Protein AF-A0A1I0CKT3-F1 (afdb_monomer)

Foldseek 3Di:
DDDPVCLQPPVVVVVVVVVQCVVVVVDPVSVVVVVCCCVVPSCCVNVDDDDDDDDDPPQDLVNVVVVLQVVQPPDDHDDLLNSVQVVCVVVVDRLVVVVVVLLCLLQVVVPPQGFAQRVLCDSLLLLLLLLQLLQVPDPDDRDRDSVSSSVDDPVSCVVCSVLLSQLSVLLQVLCVLVVNGYNVSDPDSSVSSVSSSVSSVCDDVNCPPPVNVVVSND

Radius of gyration: 27.52 Å; Cα contacts (8 Å, |Δi|>4): 193; chains: 1; bounding box: 65×34×76 Å

InterPro domains:
  IPR004919 GmrSD restriction endonucleases, N-terminal domain [PF03235] (16-88)

Solvent-accessible surface area (backbone atoms only — not comparable to full-atom values): 12552 Å² total; per-residue (Å²): 134,86,67,73,91,36,69,86,40,68,64,61,43,50,55,50,49,51,54,54,38,59,78,52,74,66,38,66,71,60,53,51,52,48,53,50,47,41,62,72,45,51,49,50,63,69,63,57,79,77,91,79,85,86,78,60,92,84,56,51,70,69,57,51,52,49,52,50,58,65,70,35,73,85,61,83,65,74,49,73,57,55,55,46,33,60,62,37,43,79,72,82,38,63,50,68,66,51,45,56,57,52,46,41,59,47,37,24,75,88,39,97,82,58,50,52,47,41,70,62,63,47,71,59,46,50,48,31,23,49,26,35,44,52,26,61,76,39,101,54,80,67,50,51,50,73,72,45,43,69,63,57,48,66,68,59,48,66,70,42,48,65,46,40,48,52,2,33,47,48,38,51,53,52,35,50,76,69,72,43,57,41,47,85,69,44,96,54,57,73,58,54,31,63,46,11,28,50,37,28,71,59,29,73,72,54,54,69,33,70,68,47,43,56,62,73,73,107

Sequence (218 aa):
MFPINIIFDSSAREDWADGYKEYHDYDKVFMERYKAFRTSIIEIITGYKLPVITLGKETPREAVCKVFENVNTGGVALTVFELVTAAFATYEFDLRKDWEKCKEEIWGIHEPLNTDVMWGVDETAFLTTITLYTTYFANTMTTCKKKDVLALSFDSYKANTPAVIEGYKMARKFLFNQYVFRKRDLPYTTQLIPLAAICAVIGKSTFNLPKTQKILAK

Secondary structure (DSSP, 8-state):
---GGGTT-HHHHHHHHHHHHHHTTT-HHHHHHHHHHIIIIIHHHHH---------TTS-HHHHHHHHHHHGGGSSPPPHHHHHHHHHHTTT--HHHHHHHHHHHHHTTTSSS--GGGTT--HHHHHHHHHHHHHHHSSS----SHHHHHT--HHHHHHHHHHHHHHHHHHHHHHHHTT--SGGG-S-GGGHHHHHHHHHHHHHHHHTSHHHHHHHT-

Structure (mmCIF, N/CA/C/O backbone):
data_AF-A0A1I0CKT3-F1
#
_entry.id   AF-A0A1I0CKT3-F1
#
loop_
_atom_site.group_PDB
_atom_site.id
_atom_site.type_symbol
_atom_site.label_atom_id
_atom_site.label_alt_id
_atom_site.label_comp_id
_atom_site.label_asym_id
_atom_site.label_entity_id
_atom_site.label_seq_id
_atom_site.pdbx_PDB_ins_code
_atom_site.Cartn_x
_atom_site.Cartn_y
_atom_site.Cartn_z
_atom_site.occupancy
_atom_site.B_iso_or_equiv
_atom_site.auth_seq_id
_atom_site.auth_comp_id
_atom_site.auth_asym_id
_atom_site.auth_atom_id
_atom_site.pdbx_PDB_model_num
ATOM 1 N N . MET A 1 1 ? 32.979 14.209 -29.947 1.00 83.81 1 MET A N 1
ATOM 2 C CA . MET A 1 1 ? 32.297 13.456 -28.864 1.00 83.81 1 MET A CA 1
ATOM 3 C C . MET A 1 1 ? 31.060 12.799 -29.463 1.00 83.81 1 MET A C 1
ATOM 5 O O . MET A 1 1 ? 30.442 13.440 -30.303 1.00 83.81 1 MET A O 1
ATOM 9 N N . PHE A 1 2 ? 30.744 11.550 -29.106 1.00 91.94 2 PHE A N 1
ATOM 10 C CA . PHE A 1 2 ? 29.569 10.847 -29.642 1.00 91.94 2 PHE A CA 1
ATOM 11 C C . PHE A 1 2 ? 28.279 11.297 -28.923 1.00 91.94 2 PHE A C 1
ATOM 13 O O . PHE A 1 2 ? 28.263 11.267 -27.689 1.00 91.94 2 PHE A O 1
ATOM 20 N N . PRO A 1 3 ? 27.214 11.703 -29.641 1.00 93.12 3 PRO A N 1
ATOM 21 C CA . PRO A 1 3 ? 25.940 12.070 -29.037 1.00 93.12 3 PRO A CA 1
ATOM 22 C C . PRO A 1 3 ? 25.167 10.819 -28.603 1.00 93.12 3 PRO A C 1
ATOM 24 O O . PRO A 1 3 ? 24.759 10.002 -29.419 1.00 93.12 3 PRO A O 1
ATOM 27 N N . ILE A 1 4 ? 24.939 10.644 -27.300 1.00 91.81 4 ILE A N 1
ATOM 28 C CA . ILE A 1 4 ? 24.258 9.439 -26.795 1.00 91.81 4 ILE A CA 1
ATOM 29 C C . ILE A 1 4 ? 22.780 9.369 -27.212 1.00 91.81 4 ILE A C 1
ATOM 31 O O . ILE A 1 4 ? 22.229 8.285 -27.372 1.00 91.81 4 ILE A O 1
ATOM 35 N N . ASN A 1 5 ? 22.137 10.516 -27.433 1.00 94.06 5 ASN A N 1
ATOM 36 C CA . ASN A 1 5 ? 20.727 10.607 -27.811 1.00 94.06 5 ASN A CA 1
ATOM 37 C C . ASN A 1 5 ? 20.423 10.010 -29.194 1.00 94.06 5 ASN A C 1
ATOM 39 O O . ASN A 1 5 ? 19.271 9.679 -29.450 1.00 94.06 5 ASN A O 1
ATOM 43 N N . ILE A 1 6 ? 21.429 9.841 -30.061 1.00 95.06 6 ILE A N 1
ATOM 44 C CA . ILE A 1 6 ? 21.252 9.229 -31.386 1.00 95.06 6 ILE A CA 1
ATOM 45 C C . ILE A 1 6 ? 21.505 7.716 -31.386 1.00 95.06 6 ILE A C 1
ATOM 47 O O . ILE A 1 6 ? 21.409 7.088 -32.429 1.00 95.06 6 ILE A O 1
ATOM 51 N N . ILE A 1 7 ? 21.827 7.087 -30.248 1.00 93.12 7 ILE A N 1
ATOM 52 C CA . ILE A 1 7 ? 22.325 5.699 -30.219 1.00 93.12 7 ILE A CA 1
ATOM 53 C C . ILE A 1 7 ? 21.370 4.647 -30.820 1.00 93.12 7 ILE A C 1
ATOM 55 O O . ILE A 1 7 ? 21.834 3.617 -31.307 1.00 93.12 7 ILE A O 1
ATOM 59 N N . PHE A 1 8 ? 20.059 4.909 -30.821 1.00 91.75 8 PHE A N 1
ATOM 60 C CA . PHE A 1 8 ? 19.039 4.037 -31.420 1.00 91.75 8 PHE A CA 1
ATOM 61 C C . PHE A 1 8 ? 18.556 4.507 -32.802 1.00 91.75 8 PHE A C 1
ATOM 63 O O . PHE A 1 8 ? 17.826 3.776 -33.468 1.00 91.75 8 PHE A O 1
ATOM 70 N N . ASP A 1 9 ? 18.977 5.688 -33.259 1.00 94.00 9 ASP A N 1
ATOM 71 C CA . ASP A 1 9 ? 18.693 6.188 -34.603 1.00 94.00 9 ASP A CA 1
ATOM 72 C C . ASP A 1 9 ? 19.792 5.699 -35.552 1.00 94.00 9 ASP A C 1
ATOM 74 O O . ASP A 1 9 ? 20.973 6.000 -35.384 1.00 94.00 9 ASP A O 1
ATOM 78 N N . SER A 1 10 ? 19.436 4.867 -36.526 1.00 90.62 10 SER A N 1
ATOM 79 C CA . SER A 1 10 ? 20.435 4.304 -37.439 1.00 90.62 10 SER A CA 1
ATOM 80 C C . SER A 1 10 ? 20.964 5.335 -38.432 1.00 90.62 10 SER A C 1
ATOM 82 O O . SER A 1 10 ? 22.167 5.345 -38.668 1.00 90.62 10 SER A O 1
ATOM 84 N N . SER A 1 11 ? 20.115 6.244 -38.921 1.00 92.94 11 SER A N 1
ATOM 85 C CA . SER A 1 11 ? 20.518 7.269 -39.891 1.00 92.94 11 SER A CA 1
ATOM 86 C C . SER A 1 11 ? 21.437 8.291 -39.234 1.00 92.94 11 SER A C 1
ATOM 88 O O . SER A 1 11 ? 22.558 8.502 -39.684 1.00 92.94 11 SER A O 1
ATOM 90 N N . ALA A 1 12 ? 21.024 8.845 -38.089 1.00 93.19 12 ALA A N 1
ATOM 91 C CA . ALA A 1 12 ? 21.814 9.864 -37.400 1.00 93.19 12 ALA A CA 1
ATOM 92 C C . ALA A 1 12 ? 23.172 9.329 -36.901 1.00 93.19 12 ALA A C 1
ATOM 94 O O . ALA A 1 12 ? 24.142 10.083 -36.792 1.00 93.19 12 ALA A O 1
ATOM 95 N N . ARG A 1 13 ? 23.269 8.024 -36.595 1.00 93.88 13 ARG A N 1
ATOM 96 C CA . ARG A 1 13 ? 24.546 7.368 -36.261 1.00 93.88 13 ARG A CA 1
ATOM 97 C C . ARG A 1 13 ? 25.484 7.261 -37.444 1.00 93.88 13 ARG A C 1
ATOM 99 O O . ARG A 1 13 ? 26.685 7.429 -37.238 1.00 93.88 13 ARG A O 1
ATOM 106 N N . GLU A 1 14 ? 24.963 6.932 -38.619 1.00 92.94 14 GLU A N 1
ATOM 107 C CA . GLU A 1 14 ? 25.749 6.855 -39.849 1.00 92.94 14 GLU A CA 1
ATOM 108 C C . GLU A 1 14 ? 26.250 8.246 -40.238 1.00 92.94 14 GLU A C 1
ATOM 110 O O . GLU A 1 14 ? 27.460 8.419 -40.372 1.00 92.94 14 GLU A O 1
ATOM 115 N N . ASP A 1 15 ? 25.374 9.254 -40.224 1.00 95.38 15 ASP A N 1
ATOM 116 C CA . ASP A 1 15 ? 25.736 10.650 -40.501 1.00 95.38 15 ASP A CA 1
ATOM 117 C C . ASP A 1 15 ? 26.843 11.153 -39.559 1.00 95.38 15 ASP A C 1
ATOM 119 O O . ASP A 1 15 ? 27.840 11.742 -39.987 1.00 95.38 15 ASP A O 1
ATOM 123 N N . TRP A 1 16 ? 26.715 10.883 -38.253 1.00 95.31 16 TRP A N 1
ATOM 124 C CA . TRP A 1 16 ? 27.752 11.247 -37.285 1.00 95.31 16 TRP A CA 1
ATOM 125 C C . TRP A 1 16 ? 29.054 10.476 -37.515 1.00 95.31 16 TRP A C 1
ATOM 127 O O . TRP A 1 16 ? 30.142 11.040 -37.376 1.00 95.31 16 TRP A O 1
ATOM 137 N N . ALA A 1 17 ? 28.961 9.182 -37.830 1.00 92.94 17 ALA A N 1
ATOM 138 C CA . ALA A 1 17 ? 30.127 8.349 -38.084 1.00 92.94 17 ALA A CA 1
ATOM 139 C C . ALA A 1 17 ? 30.899 8.843 -39.302 1.00 92.94 17 ALA A C 1
ATOM 141 O O . ALA A 1 17 ? 32.121 8.901 -39.246 1.00 92.94 17 ALA A O 1
ATOM 142 N N . ASP A 1 18 ? 30.209 9.211 -40.373 1.00 93.25 18 ASP A N 1
ATOM 143 C CA . ASP A 1 18 ? 30.839 9.697 -41.595 1.00 93.25 18 ASP A CA 1
ATOM 144 C C . ASP A 1 18 ? 31.470 11.073 -41.382 1.00 93.25 18 ASP A C 1
ATOM 146 O O . ASP A 1 18 ? 32.652 11.239 -41.688 1.00 93.25 18 ASP A O 1
ATOM 150 N N . GLY A 1 19 ? 30.782 11.991 -40.694 1.00 94.38 19 GLY A N 1
ATOM 151 C CA . GLY A 1 19 ? 31.373 13.271 -40.289 1.00 94.38 19 GLY A CA 1
ATOM 152 C C . GLY A 1 19 ? 32.596 13.118 -39.372 1.00 94.38 19 GLY A C 1
ATOM 153 O O . GLY A 1 19 ? 33.560 13.873 -39.485 1.00 94.38 19 GLY A O 1
ATOM 154 N N . TYR A 1 20 ? 32.611 12.115 -38.485 1.00 93.62 20 TYR A N 1
ATOM 155 C CA . TYR A 1 20 ? 33.774 11.809 -37.641 1.00 93.62 20 TYR A CA 1
ATOM 156 C C . TYR A 1 20 ? 34.979 11.317 -38.454 1.00 93.62 20 TYR A C 1
ATOM 158 O O . TYR A 1 20 ? 36.112 11.687 -38.148 1.00 93.62 20 TYR A O 1
ATOM 166 N N . LYS A 1 21 ? 34.750 10.487 -39.479 1.00 92.94 21 LYS A N 1
ATOM 167 C CA . LYS A 1 21 ? 35.818 9.986 -40.360 1.00 92.94 21 LYS A CA 1
ATOM 168 C C . LYS A 1 21 ? 36.376 11.101 -41.236 1.00 92.94 21 LYS A C 1
ATOM 170 O O . LYS A 1 21 ? 37.593 11.206 -41.360 1.00 92.94 21 LYS A O 1
ATOM 175 N N . GLU A 1 22 ? 35.498 11.930 -41.798 1.00 94.31 22 GLU A N 1
ATOM 176 C CA . GLU A 1 22 ? 35.868 13.066 -42.644 1.00 94.31 22 GLU A CA 1
ATOM 177 C C . GLU A 1 22 ? 36.675 14.110 -41.864 1.00 94.31 22 GLU A C 1
ATOM 179 O O . GLU A 1 22 ? 37.734 14.523 -42.319 1.00 94.31 22 GLU A O 1
ATOM 184 N N . TYR A 1 23 ? 36.255 14.459 -40.643 1.00 94.38 23 TYR A N 1
ATOM 185 C CA . TYR A 1 23 ? 36.978 15.409 -39.785 1.00 94.38 23 TYR A CA 1
ATOM 186 C C . TYR A 1 23 ? 38.416 14.973 -39.445 1.00 94.38 23 TYR A C 1
ATOM 188 O O . TYR A 1 23 ? 39.265 15.808 -39.139 1.00 94.38 23 TYR A O 1
ATOM 196 N N . HIS A 1 24 ? 38.684 13.667 -39.466 1.00 93.12 24 HIS A N 1
ATOM 197 C CA . HIS A 1 24 ? 39.996 13.082 -39.191 1.00 93.12 24 HIS A CA 1
ATOM 198 C C . HIS A 1 24 ? 40.714 12.593 -40.459 1.00 93.12 24 HIS A C 1
ATOM 200 O O . HIS A 1 24 ? 41.609 11.753 -40.355 1.00 93.12 24 HIS A O 1
ATOM 206 N N . ASP A 1 25 ? 40.318 13.075 -41.642 1.00 93.50 25 ASP A N 1
ATOM 207 C CA . ASP A 1 25 ? 40.928 12.742 -42.938 1.00 93.50 25 ASP A CA 1
ATOM 208 C C . ASP A 1 25 ? 41.057 11.228 -43.191 1.00 93.50 25 ASP A C 1
ATOM 210 O O . ASP A 1 25 ? 41.995 10.756 -43.835 1.00 93.50 25 ASP A O 1
ATOM 214 N N . TYR A 1 26 ? 40.111 10.438 -42.670 1.00 91.00 26 TYR A N 1
ATOM 215 C CA . TYR A 1 26 ? 40.111 8.973 -42.769 1.00 91.00 26 TYR A CA 1
ATOM 216 C C . TYR A 1 26 ? 41.381 8.304 -42.214 1.00 91.00 26 TYR A C 1
ATOM 218 O O . TYR A 1 26 ? 41.734 7.188 -42.614 1.00 91.00 26 TYR A O 1
ATOM 226 N N . ASP A 1 27 ? 42.059 8.951 -41.264 1.00 94.81 27 ASP A N 1
ATOM 227 C CA . ASP A 1 27 ? 43.245 8.400 -40.620 1.00 94.81 27 ASP A CA 1
ATOM 228 C C . ASP A 1 27 ? 42.947 7.048 -39.944 1.00 94.81 27 ASP A C 1
ATOM 230 O O . ASP A 1 27 ? 41.932 6.848 -39.259 1.00 94.81 27 ASP A O 1
ATOM 234 N N . LYS A 1 28 ? 43.862 6.089 -40.139 1.00 92.38 28 LYS A N 1
ATOM 235 C CA . LYS A 1 28 ? 43.692 4.700 -39.690 1.00 92.38 28 LYS A CA 1
ATOM 236 C C . LYS A 1 28 ? 43.484 4.586 -38.181 1.00 92.38 28 LYS A C 1
ATOM 238 O O . LYS A 1 28 ? 42.679 3.761 -37.755 1.00 92.38 28 LYS A O 1
ATOM 243 N N . VAL A 1 29 ? 44.156 5.410 -37.378 1.00 93.81 29 VAL A N 1
ATOM 244 C CA . VAL A 1 29 ? 44.067 5.363 -35.912 1.00 93.81 29 VAL A CA 1
ATOM 245 C C . VAL A 1 29 ? 42.662 5.749 -35.453 1.00 93.81 29 VAL A C 1
ATOM 247 O O . VAL A 1 29 ? 42.085 5.104 -34.575 1.00 93.81 29 VAL A O 1
ATOM 250 N N . PHE A 1 30 ? 42.069 6.771 -36.070 1.00 90.69 30 PHE A N 1
ATOM 251 C CA . PHE A 1 30 ? 40.718 7.228 -35.734 1.00 90.69 30 PHE A CA 1
ATOM 252 C C . PHE A 1 30 ? 39.640 6.271 -36.251 1.00 90.69 30 PHE A C 1
ATOM 254 O O . PHE A 1 30 ? 38.662 6.008 -35.545 1.00 90.69 30 PHE A O 1
ATOM 261 N N . MET A 1 31 ? 39.854 5.668 -37.421 1.00 91.62 31 MET A N 1
ATOM 262 C CA . MET A 1 31 ? 38.995 4.605 -37.953 1.00 91.62 31 MET A CA 1
ATOM 263 C C . MET A 1 31 ? 38.967 3.377 -37.033 1.00 91.62 31 MET A C 1
ATOM 265 O O . MET A 1 31 ? 37.892 2.869 -36.701 1.00 91.62 31 MET A O 1
ATOM 269 N N . GLU A 1 32 ? 40.133 2.917 -36.573 1.00 93.94 32 GLU A N 1
ATOM 270 C CA . GLU A 1 32 ? 40.243 1.805 -35.623 1.00 93.94 32 GLU A CA 1
ATOM 271 C C . GLU A 1 32 ? 39.606 2.147 -34.274 1.00 93.94 32 GLU A C 1
ATOM 273 O O . GLU A 1 32 ? 38.872 1.330 -33.710 1.00 93.94 32 GLU A O 1
ATOM 278 N N . ARG A 1 33 ? 39.796 3.379 -33.789 1.00 92.88 33 ARG A N 1
ATOM 279 C CA . ARG A 1 33 ? 39.162 3.869 -32.559 1.00 92.88 33 ARG A CA 1
ATOM 280 C C . ARG A 1 33 ? 37.637 3.877 -32.660 1.00 92.88 33 ARG A C 1
ATOM 282 O O . ARG A 1 33 ? 36.967 3.435 -31.725 1.00 92.88 33 ARG A O 1
ATOM 289 N N . TYR A 1 34 ? 37.082 4.341 -33.779 1.00 93.06 34 TYR A N 1
ATOM 290 C CA . TYR A 1 34 ? 35.637 4.307 -34.007 1.00 93.06 34 TYR A CA 1
ATOM 291 C C . TYR A 1 34 ? 35.117 2.871 -34.104 1.00 93.06 34 TYR A C 1
ATOM 293 O O . TYR A 1 34 ? 34.110 2.542 -33.479 1.00 93.06 34 TYR A O 1
ATOM 301 N N . LYS A 1 35 ? 35.824 1.987 -34.818 1.00 93.44 35 LYS A N 1
ATOM 302 C CA . LYS A 1 35 ? 35.466 0.564 -34.911 1.00 93.44 35 LYS A CA 1
ATOM 303 C C . LYS A 1 35 ? 35.427 -0.101 -33.532 1.00 93.44 35 LYS A C 1
ATOM 305 O O . LYS A 1 35 ? 34.475 -0.825 -33.230 1.00 93.44 35 LYS A O 1
ATOM 310 N N . ALA A 1 36 ? 36.423 0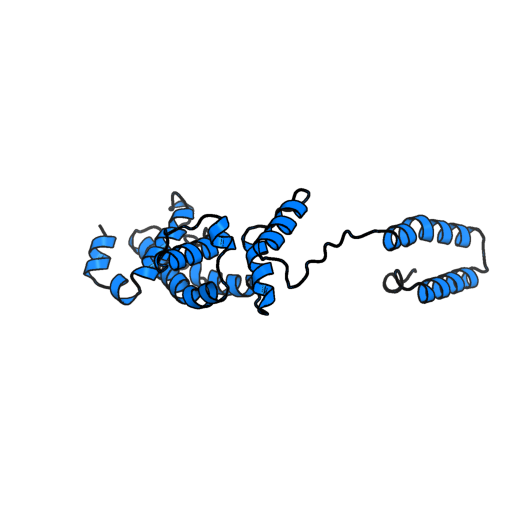.174 -32.690 1.00 95.12 36 ALA A N 1
ATOM 311 C CA . ALA A 1 36 ? 36.465 -0.314 -31.317 1.00 95.12 36 ALA A CA 1
ATOM 312 C C . ALA A 1 36 ? 35.269 0.204 -30.504 1.00 95.12 36 ALA A C 1
ATOM 314 O O . ALA A 1 36 ? 34.573 -0.598 -29.893 1.00 95.12 36 ALA A O 1
ATOM 315 N N . PHE A 1 37 ? 34.980 1.510 -30.557 1.00 94.00 37 PHE A N 1
ATOM 316 C CA . PHE A 1 37 ? 33.833 2.119 -29.871 1.00 94.00 37 PHE A CA 1
ATOM 317 C C . PHE A 1 37 ? 32.484 1.556 -30.341 1.00 94.00 37 PHE A C 1
ATOM 319 O O . PHE A 1 37 ? 31.622 1.233 -29.524 1.00 94.00 37 PHE A O 1
ATOM 326 N N . ARG A 1 38 ? 32.296 1.393 -31.654 1.00 93.62 38 ARG A N 1
ATOM 327 C CA . ARG A 1 38 ? 31.077 0.815 -32.225 1.00 93.62 38 ARG A CA 1
ATOM 328 C C . ARG A 1 38 ? 30.835 -0.598 -31.694 1.00 93.62 38 ARG A C 1
ATOM 330 O O . ARG A 1 38 ? 29.739 -0.879 -31.222 1.00 93.62 38 ARG A O 1
ATOM 337 N N . THR A 1 39 ? 31.857 -1.448 -31.743 1.00 94.19 39 THR A N 1
ATOM 338 C CA . THR A 1 39 ? 31.744 -2.861 -31.345 1.00 94.19 39 THR A CA 1
ATOM 339 C C . THR A 1 39 ? 31.546 -3.002 -29.833 1.00 94.19 39 THR A C 1
ATOM 341 O O . THR A 1 39 ? 30.714 -3.782 -29.381 1.00 94.19 39 THR A O 1
ATOM 344 N N . SER A 1 40 ? 32.296 -2.240 -29.030 1.00 93.88 40 SER A N 1
ATOM 345 C CA . SER A 1 40 ? 32.288 -2.393 -27.571 1.00 93.88 40 SER A CA 1
ATOM 346 C C . SER A 1 40 ? 31.169 -1.635 -26.863 1.00 93.88 40 SER A C 1
ATOM 348 O O . SER A 1 40 ? 30.835 -1.993 -25.741 1.00 93.88 40 SER A O 1
ATOM 350 N N . ILE A 1 41 ? 30.591 -0.599 -27.478 1.00 92.69 41 ILE A N 1
ATOM 351 C CA . ILE A 1 41 ? 29.574 0.245 -26.835 1.00 92.69 41 ILE A CA 1
ATOM 352 C C . ILE A 1 41 ? 28.271 0.233 -27.625 1.00 92.69 41 ILE A C 1
ATOM 354 O O . ILE A 1 41 ? 27.237 -0.169 -27.094 1.00 92.69 41 ILE A O 1
ATOM 358 N N . ILE A 1 42 ? 28.299 0.658 -28.892 1.00 93.12 42 ILE A N 1
ATOM 359 C CA . ILE A 1 42 ? 27.067 0.849 -29.674 1.00 93.12 42 ILE A CA 1
ATOM 360 C C . ILE A 1 42 ? 26.353 -0.488 -29.891 1.00 93.12 42 ILE A C 1
ATOM 362 O O . ILE A 1 42 ? 25.156 -0.591 -29.626 1.00 93.12 42 ILE A O 1
ATOM 366 N N . GLU A 1 43 ? 27.064 -1.516 -30.352 1.00 92.56 43 GLU A N 1
ATOM 367 C CA . GLU A 1 43 ? 26.481 -2.830 -30.654 1.00 92.56 43 GLU A CA 1
ATOM 368 C C . GLU A 1 43 ? 26.003 -3.559 -29.392 1.00 92.56 43 GLU A C 1
ATOM 370 O O . GLU A 1 43 ? 24.966 -4.215 -29.427 1.00 92.56 43 GLU A O 1
ATOM 375 N N . ILE A 1 44 ? 26.676 -3.368 -28.253 1.00 91.00 44 ILE A N 1
ATOM 376 C CA . ILE A 1 44 ? 26.215 -3.901 -26.964 1.00 91.00 44 ILE A CA 1
ATOM 377 C C . ILE A 1 44 ? 24.902 -3.240 -26.534 1.00 91.00 44 ILE A C 1
ATOM 379 O O . ILE A 1 44 ? 23.956 -3.937 -26.173 1.00 91.00 44 ILE A O 1
ATOM 383 N N . ILE A 1 45 ? 24.821 -1.907 -26.593 1.00 90.50 45 ILE A N 1
ATOM 384 C CA . ILE A 1 45 ? 23.626 -1.164 -26.165 1.00 90.50 45 ILE A CA 1
ATOM 385 C C . ILE A 1 45 ? 22.444 -1.451 -27.097 1.00 90.50 45 ILE A C 1
ATOM 387 O O . ILE A 1 45 ? 21.341 -1.727 -26.635 1.00 90.50 45 ILE A O 1
ATOM 391 N N . THR A 1 46 ? 22.671 -1.415 -28.409 1.00 90.06 46 THR A N 1
ATOM 392 C CA . THR A 1 46 ? 21.616 -1.643 -29.413 1.00 90.06 46 THR A CA 1
ATOM 393 C C . THR A 1 46 ? 21.215 -3.109 -29.550 1.00 90.06 46 THR A C 1
ATOM 395 O O . THR A 1 46 ? 20.071 -3.400 -29.888 1.00 90.06 46 THR A O 1
ATOM 398 N N . GLY A 1 47 ? 22.129 -4.036 -29.259 1.00 87.50 47 GLY A N 1
ATOM 399 C CA . GLY A 1 47 ? 21.871 -5.474 -29.253 1.00 87.50 47 GLY A CA 1
ATOM 400 C C . GLY A 1 47 ? 21.247 -5.989 -27.955 1.00 87.50 47 GLY A C 1
ATOM 401 O O . GLY A 1 47 ? 20.869 -7.163 -27.894 1.00 87.50 47 GLY A O 1
ATOM 402 N N . TYR A 1 48 ? 21.127 -5.150 -26.920 1.00 86.56 48 TYR A N 1
ATOM 403 C CA . TYR A 1 48 ? 20.538 -5.546 -25.647 1.00 86.56 48 TYR A CA 1
ATOM 404 C C . TYR A 1 48 ? 19.048 -5.872 -25.818 1.00 86.56 48 TYR A C 1
ATOM 406 O O . TYR A 1 48 ? 18.209 -4.996 -26.032 1.00 86.56 48 TYR A O 1
ATOM 414 N N . LYS A 1 49 ? 18.705 -7.160 -25.717 1.00 81.44 49 LYS A N 1
ATOM 415 C CA . LYS A 1 49 ? 17.319 -7.629 -25.791 1.00 81.44 49 LYS A CA 1
ATOM 416 C C . LYS A 1 49 ? 16.661 -7.507 -24.424 1.00 81.44 49 LYS A C 1
ATOM 418 O O . LYS A 1 49 ? 16.964 -8.285 -23.522 1.00 81.44 49 LYS A O 1
ATOM 423 N N . LEU A 1 50 ? 15.732 -6.564 -24.292 1.00 78.19 50 LEU A N 1
ATOM 424 C CA . LEU A 1 50 ? 14.881 -6.468 -23.112 1.00 78.19 50 LEU A CA 1
ATOM 425 C C . LEU A 1 50 ? 13.777 -7.542 -23.201 1.00 78.19 50 LEU A C 1
ATOM 427 O O . LEU A 1 50 ? 12.992 -7.512 -24.152 1.00 78.19 50 LEU A O 1
ATOM 431 N N . PRO A 1 51 ? 13.688 -8.497 -22.258 1.00 72.69 51 PRO A N 1
ATOM 432 C CA . PRO A 1 51 ? 12.573 -9.432 -22.222 1.00 72.69 51 PRO A CA 1
ATOM 433 C C . PRO A 1 51 ? 11.303 -8.668 -21.841 1.00 72.69 51 PRO A C 1
ATOM 435 O O . PRO A 1 51 ? 11.183 -8.147 -20.734 1.00 72.69 51 PRO A O 1
ATOM 438 N N . VAL A 1 52 ? 10.355 -8.589 -22.772 1.00 74.56 52 VAL A N 1
ATOM 439 C CA . VAL A 1 52 ? 9.055 -7.952 -22.547 1.00 74.56 52 VAL A CA 1
ATOM 440 C C . VAL A 1 52 ? 7.997 -9.036 -22.421 1.00 74.56 52 VAL A C 1
ATOM 442 O O . VAL A 1 52 ? 7.927 -9.945 -23.246 1.00 74.56 52 VAL A O 1
ATOM 445 N N . ILE A 1 53 ? 7.156 -8.924 -21.397 1.00 73.44 53 ILE A N 1
ATOM 446 C CA . ILE A 1 53 ? 5.966 -9.757 -21.239 1.00 73.44 53 ILE A CA 1
ATOM 447 C C . ILE A 1 53 ? 4.755 -8.861 -21.461 1.00 73.44 53 ILE A C 1
ATOM 449 O O . ILE A 1 53 ? 4.508 -7.933 -20.694 1.00 73.44 53 ILE A O 1
ATOM 453 N N . THR A 1 54 ? 4.011 -9.124 -22.531 1.00 74.50 54 THR A N 1
ATOM 454 C CA . THR A 1 54 ? 2.799 -8.374 -22.863 1.00 74.50 54 THR A CA 1
ATOM 455 C C . THR A 1 54 ? 1.585 -9.097 -22.295 1.00 74.50 54 THR A C 1
ATOM 457 O O . THR A 1 54 ? 1.330 -10.251 -22.630 1.00 74.50 54 THR A O 1
ATOM 460 N N . LEU A 1 55 ? 0.824 -8.413 -21.442 1.00 75.56 55 LEU A N 1
ATOM 461 C CA . LEU A 1 55 ? -0.416 -8.925 -20.863 1.00 75.56 55 LEU A CA 1
ATOM 462 C C . LEU A 1 55 ? -1.601 -8.247 -21.555 1.00 75.56 55 LEU A C 1
ATOM 464 O O . LEU A 1 55 ? -1.701 -7.021 -21.570 1.00 75.56 55 LEU A O 1
ATOM 468 N N . GLY A 1 56 ? -2.481 -9.044 -22.164 1.00 77.50 56 GLY A N 1
ATOM 469 C CA . GLY A 1 56 ? -3.691 -8.538 -22.817 1.00 77.50 56 GLY A CA 1
ATOM 470 C C . GLY A 1 56 ? -4.745 -8.094 -21.799 1.00 77.50 56 GLY A C 1
ATOM 471 O O . GLY A 1 56 ? -4.752 -8.585 -20.670 1.00 77.50 56 GLY A O 1
ATOM 472 N N . LYS A 1 57 ? -5.671 -7.214 -22.204 1.00 68.81 57 LYS A N 1
ATOM 473 C CA . LYS A 1 57 ? -6.764 -6.716 -21.341 1.00 68.81 57 LYS A CA 1
ATOM 474 C C . LYS A 1 57 ? -7.654 -7.829 -20.771 1.00 68.81 57 LYS A C 1
ATOM 476 O O . LYS A 1 57 ? -8.146 -7.695 -19.660 1.00 68.81 57 LYS A O 1
ATOM 481 N N . GLU A 1 58 ? -7.791 -8.933 -21.502 1.00 79.50 58 GLU A N 1
ATOM 482 C CA . GLU A 1 58 ? -8.577 -10.108 -21.100 1.00 79.50 58 GLU A CA 1
ATOM 483 C C . GLU A 1 58 ? -7.875 -10.983 -20.044 1.00 79.50 58 GLU A C 1
ATOM 485 O O . GLU A 1 58 ? -8.442 -11.968 -19.571 1.00 79.50 58 GLU A O 1
ATOM 490 N N . THR A 1 59 ? -6.620 -10.676 -19.688 1.00 74.69 59 THR A N 1
ATOM 491 C CA . THR A 1 59 ? -5.850 -11.496 -18.745 1.00 74.69 59 THR A CA 1
ATOM 492 C C . THR A 1 59 ? -6.455 -11.375 -17.344 1.00 74.69 59 THR A C 1
ATOM 494 O O . THR A 1 59 ? -6.496 -10.268 -16.798 1.00 74.69 59 THR A O 1
ATOM 497 N N . PRO A 1 60 ? -6.874 -12.486 -16.707 1.00 71.00 60 PRO A N 1
ATOM 498 C CA . PRO A 1 60 ? -7.417 -12.440 -15.355 1.00 71.00 60 PRO A CA 1
ATOM 499 C C . PRO A 1 60 ? -6.410 -11.832 -14.375 1.00 71.00 60 PRO A C 1
ATOM 501 O O . PRO A 1 60 ? -5.222 -12.157 -14.427 1.00 71.00 60 PRO A O 1
ATOM 504 N N . ARG A 1 61 ? -6.883 -11.009 -13.429 1.00 65.19 61 ARG A N 1
ATOM 505 C CA . ARG A 1 61 ? -6.034 -10.372 -12.400 1.00 65.19 61 ARG A CA 1
ATOM 506 C C . ARG A 1 61 ? -5.115 -11.360 -11.683 1.00 65.19 61 ARG A C 1
ATOM 508 O O . ARG A 1 61 ? -3.945 -11.071 -11.467 1.00 65.19 61 ARG A O 1
ATOM 515 N N . GLU A 1 62 ? -5.621 -12.546 -11.366 1.00 65.44 62 GLU A N 1
ATOM 516 C CA . GLU A 1 62 ? -4.831 -13.596 -10.719 1.00 65.44 62 GLU A CA 1
ATOM 517 C C . GLU A 1 62 ? -3.674 -14.094 -11.597 1.00 65.44 62 GLU A C 1
ATOM 519 O O . GLU A 1 62 ? -2.586 -14.367 -11.091 1.00 65.44 62 GLU A O 1
ATOM 524 N N . ALA A 1 63 ? -3.883 -14.195 -12.913 1.00 69.25 63 ALA A N 1
ATOM 525 C CA . ALA A 1 63 ? -2.846 -14.590 -13.861 1.00 69.25 63 ALA A CA 1
ATOM 526 C C . ALA A 1 63 ? -1.792 -13.488 -14.022 1.00 69.25 63 ALA A C 1
ATOM 528 O O . ALA A 1 63 ? -0.604 -13.796 -14.067 1.00 69.25 63 ALA A O 1
ATOM 529 N N . VAL A 1 64 ? -2.209 -12.216 -14.011 1.00 68.00 64 VAL A N 1
ATOM 530 C CA . VAL A 1 64 ? -1.298 -11.062 -13.963 1.00 68.00 64 VAL A CA 1
ATOM 531 C C . VAL A 1 64 ? -0.405 -11.154 -12.723 1.00 68.00 64 VAL A C 1
ATOM 533 O O . VAL A 1 64 ? 0.816 -11.186 -12.859 1.00 68.00 64 VAL A O 1
ATOM 536 N N . CYS A 1 65 ? -0.988 -11.312 -11.530 1.00 64.50 65 CYS A N 1
ATOM 537 C CA . CYS A 1 65 ? -0.231 -11.468 -10.285 1.00 64.50 65 CYS A CA 1
ATOM 538 C C . CYS A 1 65 ? 0.744 -12.654 -10.331 1.00 64.50 65 CYS A C 1
ATOM 540 O O . CYS A 1 65 ? 1.883 -12.499 -9.910 1.00 64.50 65 CYS A O 1
ATOM 542 N N . LYS A 1 66 ? 0.347 -13.808 -10.888 1.00 69.12 66 LYS A N 1
ATOM 543 C CA . LYS A 1 66 ? 1.236 -14.978 -11.038 1.00 69.12 66 LYS A CA 1
ATOM 544 C C . LYS A 1 66 ? 2.398 -14.730 -11.995 1.00 69.12 66 LYS A C 1
ATOM 546 O O . LYS A 1 66 ? 3.514 -15.155 -11.713 1.00 69.12 66 LYS A O 1
ATOM 551 N N . VAL A 1 67 ? 2.149 -14.064 -13.123 1.00 72.81 67 VAL A N 1
ATOM 552 C CA . VAL A 1 67 ? 3.214 -13.674 -14.057 1.00 72.81 67 VAL A CA 1
ATOM 553 C C . VAL A 1 67 ? 4.192 -12.744 -13.349 1.00 72.81 67 VAL A C 1
ATOM 555 O O . VAL A 1 67 ? 5.391 -12.992 -13.399 1.00 72.81 67 VAL A O 1
ATOM 558 N N . PHE A 1 68 ? 3.693 -11.745 -12.617 1.00 69.06 68 PHE A N 1
ATOM 559 C CA . PHE A 1 68 ? 4.546 -10.878 -11.810 1.00 69.06 68 PHE A CA 1
ATOM 560 C C . PHE A 1 68 ? 5.331 -11.674 -10.754 1.00 69.06 68 PHE A C 1
ATOM 562 O O . PHE A 1 68 ? 6.552 -11.577 -10.725 1.00 69.06 68 PHE A O 1
ATOM 569 N N . GLU A 1 69 ? 4.691 -12.508 -9.929 1.00 67.12 69 GLU A N 1
ATOM 570 C CA . GLU A 1 69 ? 5.370 -13.325 -8.906 1.00 67.12 69 GLU A CA 1
ATOM 571 C C . GLU A 1 69 ? 6.481 -14.207 -9.496 1.00 67.12 69 GLU A C 1
ATOM 573 O O . GLU A 1 69 ? 7.581 -14.246 -8.947 1.00 67.12 69 GLU A O 1
ATOM 578 N N . ASN A 1 70 ? 6.228 -14.849 -10.639 1.00 70.62 70 ASN A N 1
ATOM 579 C CA . ASN A 1 70 ? 7.206 -15.709 -11.306 1.00 70.62 70 ASN A CA 1
ATOM 580 C C . ASN A 1 70 ? 8.380 -14.921 -11.907 1.00 70.62 70 ASN A C 1
ATOM 582 O O . ASN A 1 70 ? 9.521 -15.373 -11.824 1.00 70.62 70 ASN A O 1
ATOM 586 N N . VAL A 1 71 ? 8.125 -13.743 -12.483 1.00 68.50 71 VAL A N 1
ATOM 587 C CA . VAL A 1 71 ? 9.159 -12.873 -13.078 1.00 68.50 71 VAL A CA 1
ATOM 588 C C . VAL A 1 71 ? 10.020 -12.199 -12.001 1.00 68.50 71 VAL A C 1
ATOM 590 O O . VAL A 1 71 ? 11.189 -11.902 -12.234 1.00 68.50 71 VAL A O 1
ATOM 593 N N . ASN A 1 72 ? 9.489 -12.037 -10.788 1.00 57.66 72 ASN A N 1
ATOM 594 C CA . ASN A 1 72 ? 10.167 -11.404 -9.653 1.00 57.66 72 ASN A CA 1
ATOM 595 C C . ASN A 1 72 ? 11.106 -12.324 -8.854 1.00 57.66 72 ASN A C 1
ATOM 597 O O . ASN A 1 72 ? 11.525 -11.961 -7.757 1.00 57.66 72 ASN A O 1
ATOM 601 N N . THR A 1 73 ? 11.452 -13.509 -9.359 1.00 59.56 73 THR A N 1
ATOM 602 C CA . THR A 1 73 ? 12.288 -14.476 -8.622 1.00 59.56 73 THR A CA 1
ATOM 603 C C . THR A 1 73 ? 13.792 -14.174 -8.660 1.00 59.56 73 THR A C 1
ATOM 605 O O . THR A 1 73 ? 14.532 -14.709 -7.839 1.00 59.56 73 THR A O 1
ATOM 608 N N . GLY A 1 74 ? 14.256 -13.301 -9.563 1.00 58.84 74 GLY A N 1
ATOM 609 C CA . GLY A 1 74 ? 15.684 -12.995 -9.752 1.00 58.84 74 GLY A CA 1
ATOM 610 C C . GLY A 1 74 ? 16.171 -11.627 -9.246 1.00 58.84 74 GLY A C 1
ATOM 611 O O . GLY A 1 74 ? 17.347 -11.323 -9.426 1.00 58.84 74 GLY A O 1
ATOM 612 N N . GLY A 1 75 ? 15.306 -10.788 -8.654 1.00 61.22 75 GLY A N 1
ATOM 613 C CA . GLY A 1 75 ? 15.613 -9.387 -8.300 1.00 61.22 75 GLY A CA 1
ATOM 614 C C . GLY A 1 75 ? 14.969 -8.902 -6.991 1.00 61.22 75 GLY A C 1
ATOM 615 O O . GLY A 1 75 ? 14.617 -9.706 -6.132 1.00 61.22 75 GLY A O 1
ATOM 616 N N . VAL A 1 76 ? 14.820 -7.578 -6.815 1.00 56.06 76 VAL A N 1
ATOM 617 C CA . VAL A 1 76 ? 14.096 -6.993 -5.665 1.00 56.06 76 VAL A CA 1
ATOM 618 C C . VAL A 1 76 ? 12.646 -7.473 -5.709 1.00 56.06 76 VAL A C 1
ATOM 620 O O . VAL A 1 76 ? 11.922 -7.162 -6.652 1.00 56.06 76 VAL A O 1
ATOM 623 N N . ALA A 1 77 ? 12.230 -8.245 -4.705 1.00 56.47 77 ALA A N 1
ATOM 624 C CA . ALA A 1 77 ? 10.886 -8.806 -4.652 1.00 56.47 77 ALA A CA 1
ATOM 625 C C . ALA A 1 77 ? 9.833 -7.687 -4.688 1.00 56.47 77 ALA A C 1
ATOM 627 O O . ALA A 1 77 ? 9.822 -6.819 -3.810 1.00 56.47 77 ALA A O 1
ATOM 628 N N . LEU A 1 78 ? 8.926 -7.716 -5.673 1.00 65.50 78 LEU A N 1
ATOM 629 C CA . LEU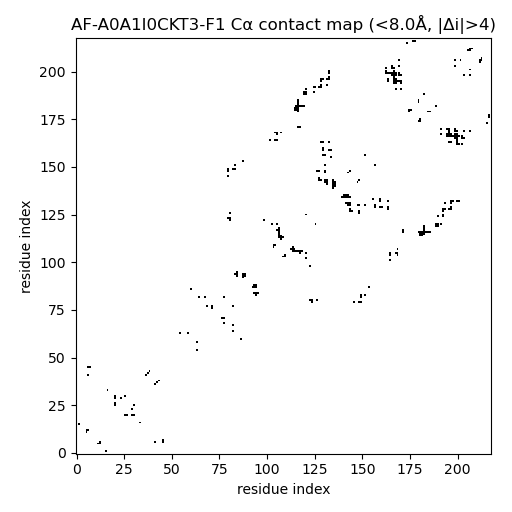 A 1 78 ? 7.754 -6.844 -5.638 1.00 65.50 78 LEU A CA 1
ATOM 630 C C . LEU A 1 78 ? 6.906 -7.218 -4.421 1.00 65.50 78 LEU A C 1
ATOM 632 O O . LEU A 1 78 ? 6.528 -8.377 -4.219 1.00 65.50 78 LEU A O 1
ATOM 636 N N . THR A 1 79 ? 6.632 -6.221 -3.588 1.00 78.25 79 THR A N 1
ATOM 637 C CA . THR A 1 79 ? 5.799 -6.385 -2.402 1.00 78.25 79 THR A CA 1
ATOM 638 C C . THR A 1 79 ? 4.329 -6.499 -2.812 1.00 78.25 79 THR A C 1
ATOM 640 O O . THR A 1 79 ? 3.940 -6.174 -3.935 1.00 78.25 79 THR A O 1
ATOM 643 N N . VAL A 1 80 ? 3.473 -6.944 -1.887 1.00 82.25 80 VAL A N 1
ATOM 644 C CA . VAL A 1 80 ? 2.012 -6.962 -2.095 1.00 82.25 80 VAL A CA 1
ATOM 645 C C . VAL A 1 80 ? 1.502 -5.582 -2.510 1.00 82.25 80 VAL A C 1
ATOM 647 O O . VAL A 1 80 ? 0.633 -5.482 -3.370 1.00 82.25 80 VAL A O 1
ATOM 650 N N . PHE A 1 81 ? 2.087 -4.525 -1.946 1.00 88.00 81 PHE A N 1
ATOM 651 C CA . PHE A 1 81 ? 1.745 -3.149 -2.270 1.00 88.00 81 PHE A CA 1
ATOM 652 C C . PHE A 1 81 ? 2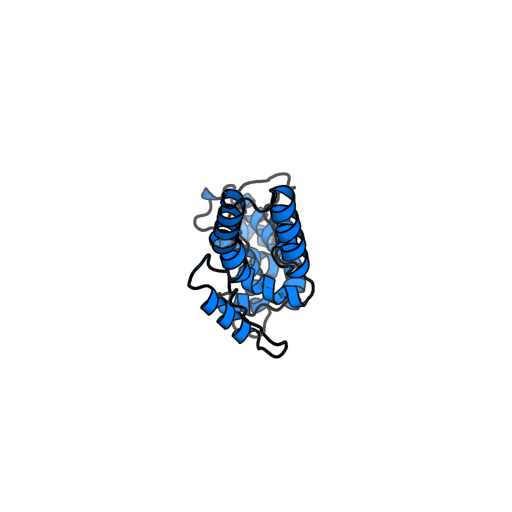.001 -2.798 -3.739 1.00 88.00 81 PHE A C 1
ATOM 654 O O . PHE A 1 81 ? 1.143 -2.185 -4.368 1.00 88.00 81 PHE A O 1
ATOM 661 N N . GLU A 1 82 ? 3.126 -3.227 -4.318 1.00 85.31 82 GLU A N 1
ATOM 662 C CA . GLU A 1 82 ? 3.420 -2.978 -5.736 1.00 85.31 82 GLU A CA 1
ATOM 663 C C . GLU A 1 82 ? 2.423 -3.684 -6.659 1.00 85.31 82 GLU A C 1
ATOM 665 O O . GLU A 1 82 ? 1.989 -3.119 -7.662 1.00 85.31 82 GLU A O 1
ATOM 670 N N . LEU A 1 83 ? 2.001 -4.899 -6.296 1.00 82.56 83 LEU A N 1
ATOM 671 C CA . LEU A 1 83 ? 0.998 -5.643 -7.059 1.00 82.56 83 LEU A CA 1
ATOM 672 C C . LEU A 1 83 ? -0.373 -4.955 -7.014 1.00 82.56 83 LEU A C 1
ATOM 674 O O . LEU A 1 83 ? -1.024 -4.813 -8.049 1.00 82.56 83 LEU A O 1
ATOM 678 N N . VAL A 1 84 ? -0.797 -4.480 -5.838 1.00 87.56 84 VAL A N 1
ATOM 679 C CA . VAL A 1 84 ? -2.052 -3.720 -5.701 1.00 87.56 84 VAL A CA 1
ATOM 680 C C . VAL A 1 84 ? -1.946 -2.368 -6.414 1.00 87.56 84 VAL A C 1
ATOM 682 O O . VAL A 1 84 ? -2.884 -1.972 -7.101 1.00 87.56 84 VAL A O 1
ATOM 685 N N . THR A 1 85 ? -0.792 -1.700 -6.348 1.00 88.88 85 THR A N 1
ATOM 686 C CA . THR A 1 85 ? -0.526 -0.450 -7.082 1.00 88.88 85 THR A CA 1
ATOM 687 C C . THR A 1 85 ? -0.676 -0.659 -8.586 1.00 88.88 85 THR A C 1
ATOM 689 O O . THR A 1 85 ? -1.399 0.093 -9.237 1.00 88.88 85 THR A O 1
ATOM 692 N N . ALA A 1 86 ? -0.068 -1.711 -9.142 1.00 83.62 86 ALA A N 1
ATOM 693 C CA . ALA A 1 86 ? -0.207 -2.050 -10.556 1.00 83.62 86 ALA A CA 1
ATOM 694 C C . ALA A 1 86 ? -1.666 -2.365 -10.931 1.00 83.62 86 ALA A C 1
ATOM 696 O O . ALA A 1 86 ? -2.151 -1.923 -11.972 1.00 83.62 86 ALA A O 1
ATOM 697 N N . ALA A 1 87 ? -2.393 -3.082 -10.067 1.00 82.88 87 ALA A N 1
ATOM 698 C CA . ALA A 1 87 ? -3.809 -3.365 -10.283 1.00 82.88 87 ALA A CA 1
ATOM 699 C C . ALA A 1 87 ? -4.665 -2.087 -10.269 1.00 82.88 87 ALA A C 1
ATOM 701 O O . ALA A 1 87 ? -5.583 -1.956 -11.083 1.00 82.88 87 ALA A O 1
ATOM 702 N N . PHE A 1 88 ? -4.370 -1.137 -9.379 1.00 87.19 88 PHE A N 1
ATOM 703 C CA . PHE A 1 88 ? -5.121 0.114 -9.243 1.00 87.19 88 PHE A CA 1
ATOM 704 C C . PHE A 1 88 ? -4.754 1.156 -10.304 1.00 87.19 88 PHE A C 1
ATOM 706 O O . PHE A 1 88 ? -5.606 1.964 -10.669 1.00 87.19 88 PHE A O 1
ATOM 713 N N . ALA A 1 89 ? -3.553 1.084 -10.883 1.00 82.69 89 ALA A N 1
ATOM 714 C CA . ALA A 1 89 ? -3.138 1.944 -11.992 1.00 82.69 89 ALA A CA 1
ATOM 715 C C . ALA A 1 89 ? -4.065 1.824 -13.219 1.00 82.69 89 ALA A C 1
ATOM 717 O O . ALA A 1 89 ? -4.196 2.773 -13.988 1.00 82.69 89 ALA A O 1
ATOM 718 N N . THR A 1 90 ? -4.774 0.695 -13.368 1.00 80.69 90 THR A N 1
ATOM 719 C CA . THR A 1 90 ? -5.812 0.515 -14.404 1.00 80.69 90 THR A CA 1
ATOM 720 C C . THR A 1 90 ? -7.010 1.464 -14.259 1.00 80.69 90 THR A C 1
ATOM 722 O O . THR A 1 90 ? -7.752 1.640 -15.222 1.00 80.69 90 THR A O 1
ATOM 725 N N . TYR A 1 91 ? -7.174 2.106 -13.098 1.00 83.25 91 TYR A N 1
ATOM 726 C CA . TYR A 1 91 ? -8.202 3.111 -12.805 1.00 83.25 91 TYR A CA 1
ATOM 727 C C . TYR A 1 91 ? -7.644 4.545 -12.751 1.00 83.25 91 TYR A C 1
ATOM 729 O O . TYR A 1 91 ? -8.243 5.401 -12.106 1.00 83.25 91 TYR A O 1
ATOM 737 N N . GLU A 1 92 ? -6.477 4.802 -13.359 1.00 86.62 92 GLU A N 1
ATOM 738 C CA . GLU A 1 92 ? -5.784 6.107 -13.310 1.00 86.62 92 GLU A CA 1
ATOM 739 C C . GLU A 1 92 ? -5.488 6.587 -11.874 1.00 86.62 92 GLU A C 1
ATOM 741 O O . GLU A 1 92 ? -5.405 7.783 -11.588 1.00 86.62 92 GLU A O 1
ATOM 746 N N . PHE A 1 93 ? -5.319 5.639 -10.949 1.00 88.31 93 PHE A N 1
ATOM 747 C CA . PHE A 1 93 ? -5.097 5.910 -9.537 1.00 88.31 93 PHE A CA 1
ATOM 748 C C . PHE A 1 93 ? -3.673 5.553 -9.104 1.00 88.31 93 PHE A C 1
ATOM 750 O O . PHE A 1 93 ? -3.201 4.436 -9.314 1.00 88.31 93 PHE A O 1
ATOM 757 N N . ASP A 1 94 ? -3.005 6.503 -8.450 1.00 91.00 94 ASP A N 1
ATOM 758 C CA . ASP A 1 94 ? -1.656 6.342 -7.906 1.00 91.00 94 ASP A CA 1
ATOM 759 C C . ASP A 1 94 ? -1.728 6.006 -6.410 1.00 91.00 94 ASP A C 1
ATOM 761 O O . ASP A 1 94 ? -1.803 6.891 -5.551 1.00 91.00 94 ASP A O 1
ATOM 765 N N . LEU A 1 95 ? -1.715 4.704 -6.106 1.00 93.94 95 LEU A N 1
ATOM 766 C CA . LEU A 1 95 ? -1.807 4.194 -4.736 1.00 93.94 95 LEU A CA 1
ATOM 767 C C . LEU A 1 95 ? -0.647 4.663 -3.850 1.00 93.94 95 LEU A C 1
ATOM 769 O O . LEU A 1 95 ? -0.841 4.877 -2.657 1.00 93.94 95 LEU A O 1
ATOM 773 N N . ARG A 1 96 ? 0.549 4.868 -4.413 1.00 92.81 96 ARG A N 1
ATOM 774 C CA . ARG A 1 96 ? 1.713 5.317 -3.639 1.00 92.81 96 ARG A CA 1
ATOM 775 C C . ARG A 1 96 ? 1.548 6.759 -3.178 1.00 92.81 96 ARG A C 1
ATOM 777 O O . ARG A 1 96 ? 1.801 7.055 -2.013 1.00 92.81 96 ARG A O 1
ATOM 784 N N . LYS A 1 97 ? 1.076 7.646 -4.057 1.00 94.81 97 LYS A N 1
ATOM 785 C CA . LYS A 1 97 ? 0.768 9.034 -3.670 1.00 94.81 97 LYS A CA 1
ATOM 786 C C . LYS A 1 97 ? -0.363 9.119 -2.653 1.00 94.81 97 LYS A C 1
ATOM 788 O O . LYS A 1 97 ? -0.318 9.978 -1.778 1.00 94.81 97 LYS A O 1
ATOM 793 N N . ASP A 1 98 ? -1.379 8.272 -2.783 1.00 96.00 98 ASP A N 1
ATOM 794 C CA . ASP A 1 98 ? -2.484 8.229 -1.825 1.00 96.00 98 ASP A CA 1
ATOM 795 C C . ASP A 1 98 ? -2.032 7.709 -0.455 1.00 96.00 98 ASP A C 1
ATOM 797 O O . ASP A 1 98 ? -2.363 8.300 0.573 1.00 96.00 98 ASP A O 1
ATOM 801 N N . TRP A 1 99 ? -1.197 6.667 -0.443 1.00 96.06 99 TRP A N 1
ATOM 802 C CA . TRP A 1 99 ? -0.594 6.145 0.777 1.00 96.06 99 TRP A CA 1
ATOM 803 C C . TRP A 1 99 ? 0.207 7.206 1.529 1.00 96.06 99 TRP A C 1
ATOM 805 O O . TRP A 1 99 ? 0.001 7.343 2.730 1.00 96.06 99 TRP A O 1
ATOM 815 N N . GLU A 1 100 ? 1.064 7.987 0.861 1.00 95.94 100 GLU A N 1
ATOM 816 C CA . GLU A 1 100 ? 1.836 9.025 1.559 1.00 95.94 100 GLU A CA 1
ATOM 817 C C . GLU A 1 100 ? 0.917 10.022 2.278 1.00 95.94 100 GLU A C 1
ATOM 819 O O . GLU A 1 100 ? 1.162 10.332 3.438 1.00 95.94 100 GLU A O 1
ATOM 824 N N . LYS A 1 101 ? -0.213 10.421 1.677 1.00 96.00 101 LYS A N 1
ATOM 825 C CA . LYS A 1 101 ? -1.212 11.267 2.361 1.00 96.00 101 LYS A CA 1
ATOM 826 C C . LYS A 1 101 ? -1.837 10.563 3.567 1.00 96.00 101 LYS A C 1
ATOM 828 O O . LYS A 1 101 ? -1.922 11.134 4.652 1.00 96.00 101 LYS A O 1
ATOM 833 N N . CYS A 1 102 ? -2.259 9.309 3.397 1.00 96.69 102 CYS A N 1
ATOM 834 C CA . CYS A 1 102 ? -2.862 8.521 4.476 1.00 96.69 102 CYS A CA 1
ATOM 835 C C . CYS A 1 102 ? -1.889 8.334 5.648 1.00 96.69 102 CYS A C 1
ATOM 837 O O . CYS A 1 102 ? -2.270 8.427 6.815 1.00 96.69 102 CYS A O 1
ATOM 839 N N . LYS A 1 103 ? -0.617 8.091 5.340 1.00 96.75 103 LYS A N 1
ATOM 840 C CA . LYS A 1 103 ? 0.473 7.906 6.293 1.00 96.75 103 LYS A CA 1
ATOM 841 C C . LYS A 1 103 ? 0.705 9.150 7.140 1.00 96.75 103 LYS A C 1
ATOM 843 O O . LYS A 1 103 ? 0.870 9.003 8.347 1.00 96.75 103 LYS A O 1
ATOM 848 N N . GLU A 1 104 ? 0.649 10.353 6.565 1.00 96.12 104 GLU A N 1
ATOM 849 C CA . GLU A 1 104 ? 0.747 11.603 7.338 1.00 96.12 104 GLU A CA 1
ATOM 850 C C . GLU A 1 104 ? -0.351 11.692 8.413 1.00 96.12 104 GLU A C 1
ATOM 852 O O . GLU A 1 104 ? -0.071 12.030 9.570 1.00 96.12 104 GLU A O 1
ATOM 857 N N . GLU A 1 105 ? -1.587 11.314 8.068 1.00 96.31 105 GLU A N 1
ATOM 858 C CA . GLU A 1 105 ? -2.716 11.293 9.006 1.00 96.31 105 GLU A CA 1
ATOM 859 C C . GLU A 1 105 ? -2.576 10.206 10.082 1.00 96.31 105 GLU A C 1
ATOM 861 O O . GLU A 1 105 ? -2.788 10.466 11.275 1.00 96.31 105 GLU A O 1
ATOM 866 N N . ILE A 1 106 ? -2.194 8.991 9.674 1.00 96.44 106 ILE A N 1
ATOM 867 C CA . ILE A 1 106 ? -2.005 7.839 10.567 1.00 96.44 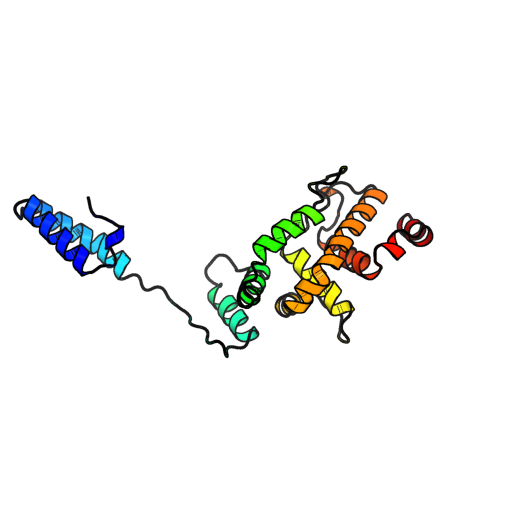106 ILE A CA 1
ATOM 868 C C . ILE A 1 106 ? -0.877 8.130 11.560 1.00 96.44 106 ILE A C 1
ATOM 870 O O . ILE A 1 106 ? -1.050 7.968 12.772 1.00 96.44 106 ILE A O 1
ATOM 874 N N . TRP A 1 107 ? 0.263 8.619 11.071 1.00 95.88 107 TRP A N 1
ATOM 875 C CA . TRP A 1 107 ? 1.413 8.973 11.902 1.00 95.88 107 TRP A CA 1
ATOM 876 C C . TRP A 1 107 ? 1.172 10.234 12.729 1.00 95.88 107 TRP A C 1
ATOM 878 O O . TRP A 1 107 ? 1.849 10.436 13.731 1.00 95.88 107 TRP A O 1
ATOM 888 N N . GLY A 1 108 ? 0.163 11.036 12.380 1.00 94.12 108 GLY A N 1
ATOM 889 C CA . GLY A 1 108 ? -0.190 12.237 13.129 1.00 94.12 108 GLY A CA 1
ATOM 890 C C . GLY A 1 108 ? 0.857 13.323 12.996 1.00 94.12 108 GLY A C 1
ATOM 891 O O . GLY A 1 108 ? 1.149 14.001 13.977 1.00 94.12 108 GLY A O 1
ATOM 892 N N . ILE A 1 109 ? 1.429 13.484 11.799 1.00 93.38 109 ILE A N 1
ATOM 893 C CA . ILE A 1 109 ? 2.528 14.430 11.561 1.00 93.38 109 ILE A CA 1
ATOM 894 C C . ILE A 1 109 ? 2.145 15.853 11.992 1.00 93.38 109 ILE A C 1
ATOM 896 O O . ILE A 1 109 ? 2.975 16.577 12.540 1.00 93.38 109 ILE A O 1
ATOM 900 N N . HIS A 1 110 ? 0.874 16.214 11.812 1.00 91.69 110 HIS A N 1
ATOM 901 C CA . HIS A 1 110 ? 0.316 17.528 12.136 1.00 91.69 110 HIS A CA 1
ATOM 902 C C . HIS A 1 110 ? -0.427 17.587 13.479 1.00 91.69 110 HIS A C 1
ATOM 904 O O . HIS A 1 110 ? -1.119 18.564 13.760 1.00 91.69 110 HIS A O 1
ATOM 910 N N . GLU A 1 111 ? -0.324 16.550 14.308 1.00 92.12 111 GLU A N 1
ATOM 911 C CA . GLU A 1 111 ? -1.027 16.488 15.589 1.00 92.12 111 GLU A CA 1
ATOM 912 C C . GLU A 1 111 ? -0.197 17.126 16.709 1.00 92.12 111 GLU A C 1
ATOM 914 O O . GLU A 1 111 ? 1.026 16.972 16.723 1.00 92.12 111 GLU A O 1
ATOM 919 N N . PRO A 1 112 ? -0.832 17.785 17.699 1.00 89.12 112 PRO A N 1
ATOM 920 C CA . PRO A 1 112 ? -0.112 18.426 18.803 1.00 89.12 112 PRO A CA 1
ATOM 921 C C . PRO A 1 112 ? 0.784 17.462 19.593 1.00 89.12 112 PRO A C 1
ATOM 923 O O . PRO A 1 112 ? 1.854 17.845 20.059 1.00 89.12 112 PRO A O 1
ATOM 926 N N . LEU A 1 113 ? 0.342 16.208 19.737 1.00 88.69 113 LEU A N 1
ATOM 927 C CA . LEU A 1 113 ? 1.114 15.125 20.338 1.00 88.69 113 LEU A CA 1
ATOM 928 C C . LEU A 1 113 ? 1.518 14.125 19.252 1.00 88.69 113 LEU A C 1
ATOM 930 O O . LEU A 1 113 ? 0.833 13.128 19.015 1.00 88.69 113 LEU A O 1
ATOM 934 N N . ASN A 1 114 ? 2.641 14.411 18.600 1.00 91.19 114 ASN A N 1
ATOM 935 C CA . ASN A 1 114 ? 3.247 13.543 17.600 1.00 91.19 114 ASN A CA 1
ATOM 936 C C . ASN A 1 114 ? 4.366 12.700 18.237 1.00 91.19 114 ASN A C 1
ATOM 938 O O . ASN A 1 114 ? 5.298 13.221 18.852 1.00 91.19 114 ASN A O 1
ATOM 942 N N . THR A 1 115 ? 4.254 11.381 18.104 1.00 93.19 115 THR A N 1
ATOM 943 C CA . THR A 1 115 ? 5.222 10.402 18.606 1.00 93.19 115 THR A CA 1
ATOM 944 C C . THR A 1 115 ? 5.440 9.309 17.563 1.00 93.19 115 THR A C 1
ATOM 946 O O . THR A 1 115 ? 4.663 9.156 16.623 1.00 93.19 115 THR A O 1
ATOM 949 N N . ASP A 1 116 ? 6.471 8.490 17.746 1.00 94.38 116 ASP A N 1
ATOM 950 C CA . ASP A 1 116 ? 6.812 7.387 16.846 1.00 94.38 116 ASP A CA 1
ATOM 951 C C . ASP A 1 116 ? 5.912 6.147 17.001 1.00 94.38 116 ASP A C 1
ATOM 953 O O . ASP A 1 116 ? 6.113 5.163 16.290 1.00 94.38 116 ASP A O 1
ATOM 957 N N . VAL A 1 117 ? 4.902 6.168 17.885 1.00 95.38 117 VAL A N 1
ATOM 958 C CA . VAL A 1 117 ? 4.037 5.004 18.169 1.00 95.38 117 VAL A CA 1
ATOM 959 C C . VAL A 1 117 ? 3.391 4.405 16.910 1.00 95.38 117 VAL A C 1
ATOM 961 O O . VAL A 1 117 ? 3.241 3.188 16.817 1.00 95.38 117 VAL A O 1
ATOM 964 N N . MET A 1 118 ? 3.067 5.237 15.912 1.00 96.12 118 MET A N 1
ATOM 965 C CA . MET A 1 118 ? 2.442 4.810 14.652 1.00 96.12 118 MET A CA 1
ATOM 966 C C . MET A 1 118 ? 3.427 4.562 13.504 1.00 96.12 118 MET A C 1
ATOM 968 O O . MET A 1 118 ? 3.020 4.054 12.463 1.00 96.12 118 MET A O 1
ATOM 972 N N . TRP A 1 119 ? 4.727 4.824 13.674 1.00 94.38 119 TRP A N 1
ATOM 973 C CA . TRP A 1 119 ? 5.731 4.645 12.608 1.00 94.38 119 TRP A CA 1
ATOM 974 C C . TRP A 1 119 ? 5.968 3.175 12.230 1.00 94.38 119 TRP A C 1
ATOM 976 O O . TRP A 1 119 ? 6.711 2.869 11.302 1.00 94.38 119 TRP A O 1
ATOM 986 N N . GLY A 1 120 ? 5.392 2.237 12.985 1.00 91.50 120 GLY A N 1
ATOM 987 C CA . GLY A 1 120 ? 5.353 0.821 12.627 1.00 91.50 120 GLY A CA 1
ATOM 988 C C . GLY A 1 120 ? 4.292 0.461 11.584 1.00 91.50 120 GLY A C 1
ATOM 989 O O . GLY A 1 120 ? 4.270 -0.691 11.162 1.00 91.50 120 GLY A O 1
ATOM 990 N N . VAL A 1 121 ? 3.411 1.394 11.205 1.00 95.62 121 VAL A N 1
ATOM 991 C CA . VAL A 1 121 ? 2.397 1.183 10.165 1.00 95.62 121 VAL A CA 1
ATOM 992 C C . VAL A 1 121 ? 3.006 1.515 8.807 1.00 95.62 121 VAL A C 1
ATOM 994 O O . VAL A 1 121 ? 3.250 2.685 8.508 1.00 95.62 121 VAL A O 1
ATOM 997 N N . ASP A 1 122 ? 3.250 0.474 8.019 1.00 93.88 122 ASP A N 1
ATOM 998 C CA . ASP A 1 122 ? 3.737 0.542 6.643 1.00 93.88 122 ASP A CA 1
ATOM 999 C C . ASP A 1 122 ? 2.600 0.330 5.623 1.00 93.88 122 ASP A C 1
ATOM 1001 O O . ASP A 1 122 ? 1.434 0.116 5.981 1.00 93.88 122 ASP A O 1
ATOM 1005 N N . GLU A 1 123 ? 2.948 0.378 4.337 1.00 94.12 123 GLU A N 1
ATOM 1006 C CA . GLU A 1 123 ? 2.046 0.173 3.200 1.00 94.12 123 GLU A CA 1
ATOM 1007 C C . GLU A 1 123 ? 1.231 -1.121 3.334 1.00 94.12 123 GLU A C 1
ATOM 1009 O O . GLU A 1 123 ? 0.031 -1.178 3.046 1.00 94.12 123 GLU A O 1
ATOM 1014 N N . THR A 1 124 ? 1.905 -2.190 3.767 1.00 91.88 124 THR A N 1
ATOM 1015 C CA . THR A 1 124 ? 1.318 -3.527 3.852 1.00 91.88 124 THR A CA 1
ATOM 1016 C C . THR A 1 124 ? 0.353 -3.601 5.022 1.00 91.88 124 THR A C 1
ATOM 1018 O O . THR A 1 124 ? -0.750 -4.128 4.866 1.00 91.88 124 THR A O 1
ATOM 1021 N N . ALA A 1 125 ? 0.720 -3.049 6.179 1.00 95.06 125 ALA A N 1
ATOM 1022 C CA . ALA A 1 125 ? -0.149 -2.954 7.341 1.00 95.06 125 ALA A CA 1
ATOM 1023 C C . ALA A 1 125 ? -1.417 -2.161 7.012 1.00 95.06 125 ALA A C 1
ATOM 1025 O O . ALA A 1 125 ? -2.511 -2.608 7.351 1.00 95.06 125 ALA A O 1
ATOM 1026 N N . PHE A 1 126 ? -1.295 -1.045 6.293 1.00 96.69 126 PHE A N 1
ATOM 1027 C CA . PHE A 1 126 ? -2.440 -0.233 5.890 1.00 96.69 126 PHE A CA 1
ATOM 1028 C C . PHE A 1 126 ? -3.412 -0.988 4.977 1.00 96.69 126 PHE A C 1
ATOM 1030 O O . PHE A 1 126 ? -4.600 -1.096 5.297 1.00 96.69 126 PHE A O 1
ATOM 1037 N N . LEU A 1 127 ? -2.916 -1.595 3.892 1.00 96.44 127 LEU A N 1
ATOM 1038 C CA . LEU A 1 127 ? -3.752 -2.410 3.003 1.00 96.44 127 LEU A CA 1
ATOM 1039 C C . LEU A 1 127 ? -4.360 -3.620 3.723 1.00 96.44 127 LEU A C 1
ATOM 1041 O O . LEU A 1 127 ? -5.512 -3.983 3.472 1.00 96.44 127 LEU A O 1
ATOM 1045 N N . THR A 1 128 ? -3.618 -4.228 4.650 1.00 96.19 128 THR A N 1
ATOM 1046 C CA . THR A 1 128 ? -4.113 -5.341 5.474 1.00 96.19 128 THR A CA 1
ATOM 1047 C C . THR A 1 128 ? -5.256 -4.886 6.376 1.00 96.19 128 THR A C 1
ATOM 1049 O O . THR A 1 128 ? -6.259 -5.590 6.473 1.00 96.19 128 THR A O 1
ATOM 1052 N N . THR A 1 129 ? -5.165 -3.700 6.981 1.00 97.62 129 THR A N 1
ATOM 1053 C CA . THR A 1 129 ? -6.239 -3.123 7.805 1.00 97.62 129 THR A CA 1
ATOM 1054 C C . THR A 1 129 ? -7.481 -2.820 6.979 1.00 97.62 129 THR A C 1
ATOM 1056 O O . THR A 1 129 ? -8.582 -3.173 7.400 1.00 97.62 129 THR A O 1
ATOM 1059 N N . ILE A 1 130 ? -7.330 -2.240 5.782 1.00 97.31 130 ILE A N 1
ATOM 1060 C CA . ILE A 1 130 ? -8.458 -2.014 4.863 1.00 97.31 130 ILE A CA 1
ATOM 1061 C C . ILE A 1 130 ? -9.102 -3.339 4.466 1.00 97.31 130 ILE A C 1
ATOM 1063 O O . ILE A 1 130 ? -10.326 -3.458 4.482 1.00 97.31 130 ILE A O 1
ATOM 1067 N N . THR A 1 131 ? -8.300 -4.357 4.164 1.00 96.50 131 THR A N 1
ATOM 1068 C CA . THR A 1 131 ? -8.794 -5.697 3.819 1.00 96.50 131 THR A CA 1
ATOM 1069 C C . THR A 1 131 ? -9.542 -6.330 4.992 1.00 96.50 131 THR A C 1
ATOM 1071 O O . THR A 1 131 ? -10.637 -6.863 4.817 1.00 96.50 131 THR A O 1
ATOM 1074 N N . LEU A 1 132 ? -8.996 -6.229 6.206 1.00 96.81 132 LEU A N 1
ATOM 1075 C CA . LEU A 1 132 ? -9.622 -6.747 7.419 1.00 96.81 132 LEU A CA 1
ATOM 1076 C C . LEU A 1 132 ? -10.962 -6.053 7.700 1.00 96.81 132 LEU A C 1
ATOM 1078 O O . LEU A 1 132 ? -11.962 -6.723 7.937 1.00 96.81 132 LEU A O 1
ATOM 1082 N N . TYR A 1 133 ? -10.994 -4.722 7.610 1.00 96.69 133 TYR A N 1
ATOM 1083 C CA . TYR A 1 133 ? -12.214 -3.929 7.753 1.00 96.69 133 TYR A CA 1
ATOM 1084 C C . TYR A 1 133 ? -13.253 -4.298 6.686 1.00 96.69 133 TYR A C 1
ATOM 1086 O O . TYR A 1 133 ? -14.409 -4.558 7.003 1.00 96.69 133 TYR A O 1
ATOM 1094 N N . THR A 1 134 ? -12.835 -4.396 5.423 1.00 95.50 134 THR A N 1
ATOM 1095 C CA . THR A 1 134 ? -13.720 -4.731 4.297 1.00 95.50 134 THR A CA 1
ATOM 1096 C C . THR A 1 134 ? -14.330 -6.123 4.458 1.00 95.50 134 THR A C 1
ATOM 1098 O O . THR A 1 134 ? -15.539 -6.291 4.319 1.00 95.50 134 THR A O 1
ATOM 1101 N N . THR A 1 135 ? -13.509 -7.129 4.769 1.00 94.25 135 THR A N 1
ATOM 1102 C CA . THR A 1 135 ? -13.971 -8.521 4.907 1.00 94.25 135 THR A CA 1
ATOM 1103 C C . THR A 1 135 ? -14.805 -8.751 6.161 1.00 94.25 135 THR A C 1
ATOM 1105 O O . THR A 1 135 ? -15.598 -9.686 6.184 1.00 94.25 135 THR A O 1
ATOM 1108 N N . TYR A 1 136 ? -14.674 -7.905 7.185 1.00 9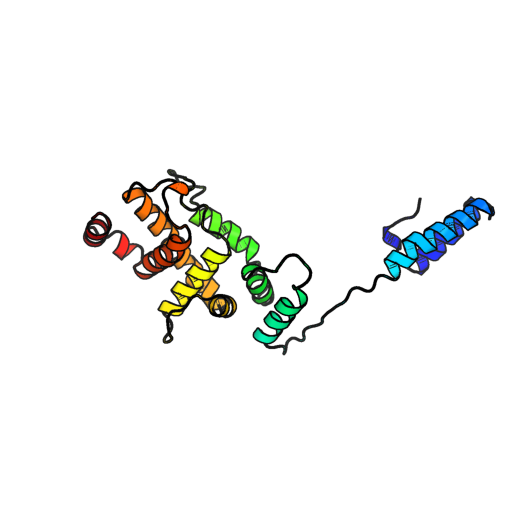4.38 136 TYR A N 1
ATOM 1109 C CA . TYR A 1 136 ? -15.552 -7.934 8.352 1.00 94.38 136 TYR A CA 1
ATOM 1110 C C . TYR A 1 136 ? -17.005 -7.571 8.004 1.00 94.38 136 TYR A C 1
ATOM 1112 O O . TYR A 1 136 ? -17.928 -8.182 8.533 1.00 94.38 136 TYR A O 1
ATOM 1120 N N . PHE A 1 137 ? -17.217 -6.620 7.087 1.00 91.06 137 PHE A N 1
ATOM 1121 C CA . PHE A 1 137 ? -18.558 -6.254 6.606 1.00 91.06 137 PHE A CA 1
ATOM 1122 C C . PHE A 1 137 ? -19.062 -7.126 5.449 1.00 91.06 137 PHE A C 1
ATOM 1124 O O . PHE A 1 137 ? -20.210 -6.990 5.028 1.00 91.06 137 PHE A O 1
ATOM 1131 N N . ALA A 1 138 ? -18.224 -8.015 4.917 1.00 89.06 138 ALA A N 1
ATOM 1132 C CA . ALA A 1 138 ? -18.632 -8.951 3.882 1.00 89.06 138 ALA A CA 1
ATOM 1133 C C . ALA A 1 138 ? -19.409 -10.136 4.484 1.00 89.06 138 ALA A C 1
ATOM 1135 O O . ALA A 1 138 ? -19.138 -10.575 5.597 1.00 89.06 138 ALA A O 1
ATOM 1136 N N . ASN A 1 139 ? -20.311 -10.744 3.704 1.00 81.50 139 ASN A N 1
ATOM 1137 C CA . ASN A 1 139 ? -21.029 -11.976 4.083 1.00 81.50 139 ASN A CA 1
ATOM 1138 C C . ASN A 1 139 ? -20.142 -13.242 4.035 1.00 81.50 139 ASN A C 1
ATOM 1140 O O . ASN A 1 139 ? -20.634 -14.361 3.894 1.00 81.50 139 ASN A O 1
ATOM 1144 N N . THR A 1 140 ? -18.825 -13.073 4.085 1.00 83.56 140 THR A N 1
ATOM 1145 C CA . THR A 1 140 ? -17.819 -14.129 3.963 1.00 83.56 140 THR A CA 1
ATOM 1146 C C . THR A 1 140 ? -16.960 -14.179 5.219 1.00 83.56 140 THR A C 1
ATOM 1148 O O . THR A 1 140 ? -17.023 -13.299 6.071 1.00 83.56 140 THR A O 1
ATOM 1151 N N . MET A 1 141 ? -16.115 -15.202 5.339 1.00 87.25 141 MET A N 1
ATOM 1152 C CA . MET A 1 141 ? -15.157 -15.289 6.441 1.00 87.25 141 MET A CA 1
ATOM 1153 C C . MET A 1 141 ? -14.262 -14.037 6.491 1.00 87.25 141 MET A C 1
ATOM 1155 O O . MET A 1 141 ? -13.684 -13.655 5.475 1.00 87.25 141 MET A O 1
ATOM 1159 N N . THR A 1 142 ? -14.116 -13.427 7.668 1.00 90.75 142 THR A N 1
ATOM 1160 C CA . THR A 1 142 ? -13.191 -12.306 7.889 1.00 90.75 142 THR A CA 1
ATOM 1161 C C . THR A 1 142 ? -11.747 -12.803 7.800 1.00 90.75 142 THR A C 1
ATOM 1163 O O . THR A 1 142 ? -11.318 -13.638 8.597 1.00 90.75 142 THR A O 1
ATOM 1166 N N . THR A 1 143 ? -10.991 -12.325 6.812 1.00 90.19 143 THR A N 1
ATOM 1167 C CA . THR A 1 143 ? -9.609 -12.754 6.553 1.00 90.19 143 THR A CA 1
ATOM 1168 C C . THR A 1 143 ? -8.794 -11.615 5.947 1.00 90.19 143 THR A C 1
ATOM 1170 O O . THR A 1 143 ? -9.314 -10.766 5.233 1.00 90.19 143 THR A O 1
ATOM 1173 N N . CYS A 1 144 ? -7.500 -11.577 6.252 1.00 89.00 144 CYS A N 1
ATOM 1174 C CA . CYS A 1 144 ? -6.586 -10.522 5.811 1.00 89.00 144 CYS A CA 1
ATOM 1175 C C . CYS A 1 144 ? -5.220 -11.093 5.396 1.00 89.00 144 CYS A C 1
ATOM 1177 O O . CYS A 1 144 ? -4.175 -10.481 5.613 1.00 89.00 144 CYS A O 1
ATOM 1179 N N . LYS A 1 145 ? -5.197 -12.317 4.853 1.00 89.00 145 LYS A N 1
ATOM 1180 C CA . LYS A 1 145 ? -3.962 -12.948 4.365 1.00 89.00 145 LYS A CA 1
ATOM 1181 C C . LYS A 1 145 ? -3.512 -12.258 3.078 1.00 89.00 145 LYS A C 1
ATOM 1183 O O . LYS A 1 145 ? -4.303 -11.603 2.408 1.00 89.00 145 LYS A O 1
ATOM 1188 N N . LYS A 1 146 ? -2.261 -12.492 2.661 1.00 84.81 146 LYS A N 1
ATOM 1189 C CA . LYS A 1 146 ? -1.692 -11.949 1.409 1.00 84.81 146 LYS A CA 1
ATOM 1190 C C . LYS A 1 146 ? -2.645 -12.076 0.208 1.00 84.81 146 LYS A C 1
ATOM 1192 O O . LYS A 1 146 ? -2.835 -11.112 -0.521 1.00 84.81 146 LYS A O 1
ATOM 1197 N N . LYS A 1 147 ? -3.269 -13.246 0.029 1.00 84.94 147 LYS A N 1
ATOM 1198 C CA . LYS A 1 147 ? -4.234 -13.492 -1.057 1.00 84.94 147 LYS A CA 1
ATOM 1199 C C . LYS A 1 147 ? -5.459 -12.568 -1.004 1.00 84.94 147 LYS A C 1
ATOM 1201 O O . LYS A 1 147 ? -5.958 -12.175 -2.046 1.00 84.94 147 LYS A O 1
ATOM 1206 N N . ASP A 1 148 ? -5.915 -12.219 0.197 1.00 89.06 148 ASP A N 1
ATOM 1207 C CA . ASP A 1 148 ? -7.112 -11.406 0.407 1.00 89.06 148 ASP A CA 1
ATOM 1208 C C . ASP A 1 148 ? -6.783 -9.931 0.162 1.00 89.06 148 ASP A C 1
ATOM 1210 O O . ASP A 1 148 ? -7.571 -9.220 -0.450 1.00 89.06 148 ASP A O 1
ATOM 1214 N N . VAL A 1 149 ? -5.576 -9.498 0.548 1.00 91.25 149 VAL A N 1
ATOM 1215 C CA . VAL A 1 149 ? -5.069 -8.153 0.236 1.00 91.25 149 VAL A CA 1
ATOM 1216 C C . VAL A 1 149 ? -4.916 -7.962 -1.275 1.00 91.25 149 VAL A C 1
ATOM 1218 O O . VAL A 1 149 ? -5.294 -6.924 -1.806 1.00 91.25 149 VAL A O 1
ATOM 1221 N N . LEU A 1 150 ? -4.424 -8.978 -1.991 1.00 87.69 150 LEU A N 1
ATOM 1222 C CA . LEU A 1 150 ? -4.350 -8.953 -3.458 1.00 87.69 150 LEU A CA 1
ATOM 1223 C C . LEU A 1 150 ? -5.729 -8.970 -4.136 1.00 87.69 150 LEU A C 1
ATOM 1225 O O . LEU A 1 150 ? -5.855 -8.517 -5.271 1.00 87.69 150 LEU A O 1
ATOM 1229 N N . ALA A 1 151 ? -6.753 -9.491 -3.457 1.00 87.75 151 ALA A N 1
ATOM 1230 C CA . ALA A 1 151 ? -8.131 -9.512 -3.939 1.00 87.75 151 ALA A CA 1
ATOM 1231 C C . ALA A 1 151 ? -8.916 -8.233 -3.588 1.00 87.75 151 ALA A C 1
ATOM 1233 O O . ALA A 1 151 ? -10.077 -8.107 -3.984 1.00 87.75 151 ALA A O 1
ATOM 1234 N N . LEU A 1 152 ? -8.311 -7.283 -2.862 1.00 91.56 152 LEU A N 1
ATOM 1235 C CA . LEU A 1 152 ? -8.953 -6.027 -2.490 1.00 91.56 152 LEU A CA 1
ATOM 1236 C C . LEU A 1 152 ? -9.342 -5.236 -3.747 1.00 91.56 152 LEU A C 1
ATOM 1238 O O . LEU A 1 152 ? -8.499 -4.875 -4.568 1.00 91.56 152 LEU A O 1
ATOM 1242 N N . SER A 1 153 ? -10.637 -4.958 -3.896 1.00 92.31 153 SER A N 1
ATOM 1243 C CA . SER A 1 153 ? -11.133 -4.162 -5.018 1.00 92.31 153 SER A CA 1
ATOM 1244 C C . SER A 1 153 ? -10.809 -2.676 -4.831 1.00 92.31 153 SER A C 1
ATOM 1246 O O . SER A 1 153 ? -10.755 -2.180 -3.702 1.00 92.31 153 SER A O 1
ATOM 1248 N N . PHE A 1 154 ? -10.634 -1.953 -5.940 1.00 93.44 154 PHE A N 1
ATOM 1249 C CA . PHE A 1 154 ? -10.407 -0.507 -5.912 1.00 93.44 154 PHE A CA 1
ATOM 1250 C C . PHE A 1 154 ? -11.573 0.250 -5.255 1.00 93.44 154 PHE A C 1
ATOM 1252 O O . PHE A 1 154 ? -11.348 1.142 -4.437 1.00 93.44 154 PHE A O 1
ATOM 1259 N N . ASP A 1 155 ? -12.815 -0.149 -5.543 1.00 94.38 155 ASP A N 1
ATOM 1260 C CA . ASP A 1 155 ? -14.005 0.479 -4.964 1.00 94.38 155 ASP A CA 1
ATOM 1261 C C . ASP A 1 155 ? -14.071 0.269 -3.449 1.00 94.38 155 ASP A C 1
ATOM 1263 O O . ASP A 1 155 ? -14.316 1.214 -2.698 1.00 94.38 155 ASP A O 1
ATOM 1267 N N . SER A 1 156 ? -13.782 -0.952 -2.982 1.00 95.06 156 SER A N 1
ATOM 1268 C CA . SER A 1 156 ? -13.708 -1.254 -1.550 1.00 95.06 156 SER A CA 1
ATOM 1269 C C . SER A 1 156 ? -12.587 -0.481 -0.866 1.00 95.06 156 SER A C 1
ATOM 1271 O O . SER A 1 156 ? -12.805 0.047 0.221 1.00 95.06 156 SER A O 1
ATOM 1273 N N . TYR A 1 157 ? -11.411 -0.381 -1.496 1.00 96.56 157 TYR A N 1
ATOM 1274 C CA . TYR A 1 157 ? -10.315 0.443 -0.991 1.00 96.56 157 TYR A CA 1
ATOM 1275 C C . TYR A 1 157 ? -10.785 1.886 -0.798 1.00 96.56 157 TYR A C 1
ATOM 1277 O O . TYR A 1 157 ? -10.801 2.391 0.322 1.00 96.56 157 TYR A O 1
ATOM 1285 N N . LYS A 1 158 ? -11.273 2.523 -1.865 1.00 96.12 158 LYS A N 1
ATOM 1286 C CA . LYS A 1 158 ? -11.662 3.936 -1.850 1.00 96.12 158 LYS A CA 1
ATOM 1287 C C . LYS A 1 158 ? -12.801 4.228 -0.870 1.00 96.12 158 LYS A C 1
ATOM 1289 O O . LYS A 1 158 ? -12.764 5.251 -0.190 1.00 96.12 158 LYS A O 1
ATOM 1294 N N . ALA A 1 159 ? -13.795 3.343 -0.782 1.00 96.81 159 ALA A N 1
ATOM 1295 C CA . ALA A 1 159 ? -14.931 3.505 0.124 1.00 96.81 159 ALA A CA 1
ATOM 1296 C C . ALA A 1 159 ? -14.535 3.364 1.603 1.00 96.81 159 ALA A C 1
ATOM 1298 O O . ALA A 1 159 ? -15.054 4.090 2.450 1.00 96.81 159 ALA A O 1
ATOM 1299 N N . ASN A 1 160 ? -13.606 2.455 1.913 1.00 97.12 160 ASN A N 1
ATOM 1300 C CA . ASN A 1 160 ? -13.282 2.092 3.293 1.00 97.12 160 ASN A CA 1
ATOM 1301 C C . ASN A 1 160 ? -12.078 2.854 3.866 1.00 97.12 160 ASN A C 1
ATOM 1303 O O . ASN A 1 160 ? -11.965 2.969 5.088 1.00 97.12 160 ASN A O 1
ATOM 1307 N N . THR A 1 161 ? -11.208 3.419 3.020 1.00 97.38 161 THR A N 1
ATOM 1308 C CA . THR A 1 161 ? -10.032 4.202 3.440 1.00 97.38 161 THR A CA 1
ATOM 1309 C C . THR A 1 161 ? -10.357 5.280 4.487 1.00 97.38 161 THR A C 1
ATOM 1311 O O . THR A 1 161 ? -9.701 5.278 5.532 1.00 97.38 161 THR A O 1
ATOM 1314 N N . PRO A 1 162 ? -11.380 6.148 4.319 1.00 97.25 162 PRO A N 1
ATOM 1315 C CA . PRO A 1 162 ? -11.679 7.185 5.312 1.00 97.25 162 PRO A CA 1
ATOM 1316 C C . PRO A 1 162 ? -12.015 6.623 6.701 1.00 97.25 162 PRO A C 1
ATOM 1318 O O . PRO A 1 162 ? -11.555 7.145 7.718 1.00 97.25 162 PRO A O 1
ATOM 1321 N N . ALA A 1 163 ? -12.780 5.527 6.757 1.00 97.19 163 ALA A N 1
ATOM 1322 C CA . ALA A 1 163 ? -13.142 4.879 8.015 1.00 97.19 163 ALA A CA 1
ATOM 1323 C C . ALA A 1 163 ? -11.917 4.263 8.704 1.00 97.19 163 ALA A C 1
ATOM 1325 O O . ALA A 1 163 ? -11.762 4.383 9.920 1.00 97.19 163 ALA A 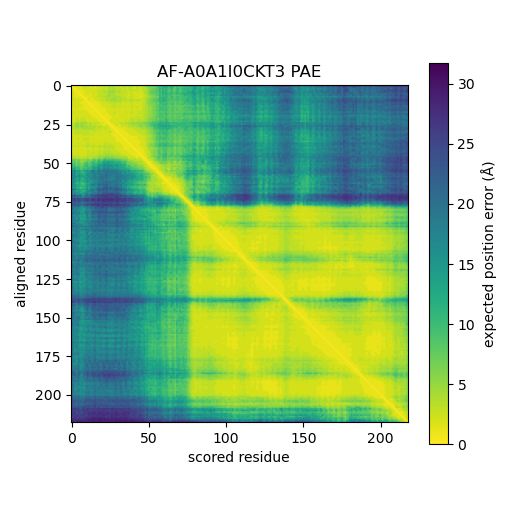O 1
ATOM 1326 N N . VAL A 1 164 ? -11.021 3.648 7.929 1.00 97.81 164 VAL A N 1
ATOM 1327 C CA . VAL A 1 164 ? -9.782 3.051 8.442 1.00 97.81 164 VAL A CA 1
ATOM 1328 C C . VAL A 1 164 ? -8.812 4.109 8.962 1.00 97.81 164 VAL A C 1
ATOM 1330 O O . VAL A 1 164 ? -8.232 3.913 10.029 1.00 97.81 164 VAL A O 1
ATOM 1333 N N . ILE A 1 165 ? -8.674 5.248 8.279 1.00 97.88 165 ILE A N 1
ATOM 1334 C CA . ILE A 1 165 ? -7.856 6.373 8.758 1.00 97.88 165 ILE A CA 1
ATOM 1335 C C . ILE A 1 165 ? -8.382 6.888 10.104 1.00 97.88 165 ILE A C 1
ATOM 1337 O O . ILE A 1 165 ? -7.610 7.034 11.055 1.00 97.88 165 ILE A O 1
ATOM 1341 N N . GLU A 1 166 ? -9.696 7.102 10.238 1.00 97.38 166 GLU A N 1
ATOM 1342 C CA . GLU A 1 166 ? -10.289 7.463 11.535 1.00 97.38 166 GLU A CA 1
ATOM 1343 C C . GLU A 1 166 ? -10.081 6.356 12.584 1.00 97.38 166 GLU A C 1
ATOM 1345 O O . GLU A 1 166 ? -9.821 6.652 13.753 1.00 97.38 166 GLU A O 1
ATOM 1350 N N . GLY A 1 167 ? -10.114 5.085 12.171 1.00 97.50 167 GLY A N 1
ATOM 1351 C CA . GLY A 1 167 ? -9.733 3.929 12.983 1.00 97.50 167 GLY A CA 1
ATOM 1352 C C . GLY A 1 167 ? -8.327 4.043 13.564 1.00 97.50 167 GLY A C 1
ATOM 1353 O O . GLY A 1 167 ? -8.149 3.906 14.775 1.00 97.50 167 GLY A O 1
ATOM 1354 N N . TYR A 1 168 ? -7.335 4.371 12.736 1.00 97.69 168 TYR A N 1
ATOM 1355 C CA . TYR A 1 168 ? -5.958 4.600 13.177 1.00 97.69 168 TYR A CA 1
ATOM 1356 C C . TYR A 1 168 ? -5.829 5.797 14.123 1.00 97.69 168 TYR A C 1
ATOM 1358 O O . TYR A 1 168 ? -5.131 5.703 15.135 1.00 97.69 168 TYR A O 1
ATOM 1366 N N . LYS A 1 169 ? -6.535 6.905 13.864 1.00 96.31 169 LYS A N 1
ATOM 1367 C CA . LYS A 1 169 ? -6.548 8.068 14.773 1.00 96.31 169 LYS A CA 1
ATOM 1368 C C . LYS A 1 169 ? -7.123 7.706 16.145 1.00 96.31 169 LYS A C 1
ATOM 1370 O O . LYS A 1 169 ? -6.572 8.097 17.176 1.00 96.31 169 LYS A O 1
ATOM 1375 N N . MET A 1 170 ? -8.204 6.926 16.176 1.00 95.50 170 MET A N 1
ATOM 1376 C CA . MET A 1 170 ? -8.793 6.417 17.419 1.00 95.50 170 MET A CA 1
ATOM 1377 C C . MET A 1 170 ? -7.868 5.429 18.133 1.00 95.50 170 MET A C 1
ATOM 1379 O O . MET A 1 170 ? -7.700 5.541 19.346 1.00 95.50 170 MET A O 1
ATOM 1383 N N . ALA A 1 171 ? -7.210 4.530 17.399 1.00 95.62 171 ALA A N 1
ATOM 1384 C CA . ALA A 1 171 ? -6.211 3.616 17.947 1.00 95.62 171 ALA A CA 1
ATOM 1385 C C . ALA A 1 171 ? -5.040 4.380 18.584 1.00 95.62 171 ALA A C 1
ATOM 1387 O O . ALA A 1 171 ? -4.633 4.065 19.700 1.00 95.62 171 ALA A O 1
ATOM 1388 N N . ARG A 1 172 ? -4.550 5.445 17.936 1.00 95.00 172 ARG A N 1
ATOM 1389 C CA . ARG A 1 172 ? -3.506 6.327 18.488 1.00 95.00 172 ARG A CA 1
ATOM 1390 C C . ARG A 1 172 ? -3.951 6.970 19.793 1.00 95.00 172 ARG A C 1
ATOM 1392 O O . ARG A 1 172 ? -3.237 6.904 20.788 1.00 95.00 172 ARG A O 1
ATOM 1399 N N . LYS A 1 173 ? -5.157 7.543 19.806 1.00 93.31 173 LYS A N 1
ATOM 1400 C CA . LYS A 1 173 ? -5.750 8.136 21.013 1.00 93.31 173 LYS A CA 1
ATOM 1401 C C . LYS A 1 173 ? -5.907 7.104 22.133 1.00 93.31 173 LYS A C 1
ATOM 1403 O O . LYS A 1 173 ? -5.629 7.417 23.285 1.00 93.31 173 LYS A O 1
ATOM 1408 N N . PHE A 1 174 ? -6.328 5.884 21.804 1.00 93.12 174 PHE A N 1
ATOM 1409 C CA . PHE A 1 174 ? -6.427 4.789 22.765 1.00 93.12 174 PHE A CA 1
ATOM 1410 C C . PHE A 1 174 ? -5.063 4.455 23.383 1.00 93.12 174 PHE A C 1
ATOM 1412 O O . PHE A 1 174 ? -4.960 4.412 24.603 1.00 93.12 174 PHE A O 1
ATOM 1419 N N . LEU A 1 175 ? -4.013 4.298 22.573 1.00 93.19 175 LEU A N 1
ATOM 1420 C CA . LEU A 1 175 ? -2.662 4.002 23.065 1.00 93.19 175 LEU A CA 1
ATOM 1421 C C . LEU A 1 175 ? -2.122 5.103 23.985 1.00 93.19 175 LEU A C 1
ATOM 1423 O O . LEU A 1 175 ? -1.590 4.800 25.050 1.00 93.19 175 LEU A O 1
ATOM 1427 N N . PHE A 1 176 ? -2.341 6.373 23.640 1.00 92.62 176 PHE A N 1
ATOM 1428 C CA . PHE A 1 176 ? -1.956 7.492 24.505 1.00 92.62 176 PHE A CA 1
ATOM 1429 C C . PHE A 1 176 ? -2.696 7.485 25.846 1.00 92.62 176 PHE A C 1
ATOM 1431 O O . PHE A 1 176 ? -2.083 7.759 26.876 1.00 92.62 176 PHE A O 1
ATOM 1438 N N . ASN A 1 177 ? -3.978 7.108 25.865 1.00 90.50 177 ASN A N 1
ATOM 1439 C CA . ASN A 1 177 ? -4.726 6.936 27.114 1.00 90.50 177 ASN A CA 1
ATOM 1440 C C . ASN A 1 177 ? -4.188 5.776 27.972 1.00 90.50 177 ASN A C 1
ATOM 1442 O O . ASN A 1 177 ? -4.351 5.805 29.187 1.00 90.50 177 ASN A O 1
ATOM 1446 N N . GLN A 1 178 ? -3.539 4.785 27.353 1.00 89.56 178 GLN A N 1
ATOM 1447 C CA . GLN A 1 178 ? -2.861 3.669 28.025 1.00 89.56 178 GLN A CA 1
ATOM 1448 C C . GLN A 1 178 ? -1.391 3.959 28.353 1.00 89.56 178 GLN A C 1
ATOM 1450 O O . GLN A 1 178 ? -0.645 3.047 28.701 1.00 89.56 178 GLN A O 1
ATOM 1455 N N . TYR A 1 17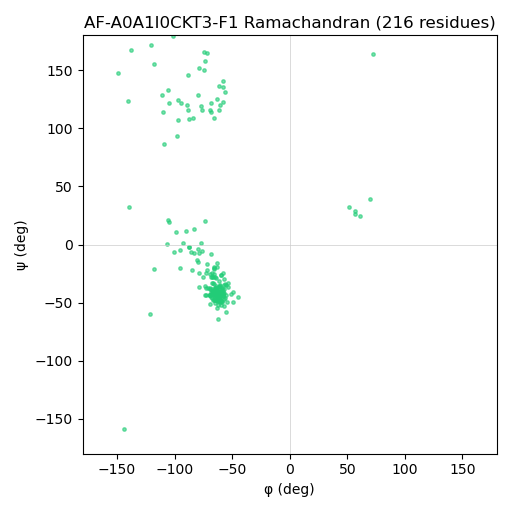9 ? -0.954 5.215 28.235 1.00 91.38 179 TYR A N 1
ATOM 1456 C CA . TYR A 1 179 ? 0.431 5.634 28.460 1.00 91.38 179 TYR A CA 1
ATOM 1457 C C . TYR A 1 179 ? 1.461 4.969 27.526 1.00 91.38 179 TYR A C 1
ATOM 1459 O O . TYR A 1 179 ? 2.647 4.901 27.849 1.00 91.38 179 TYR A O 1
ATOM 1467 N N . VAL A 1 180 ? 1.030 4.512 26.347 1.00 93.38 180 VAL A N 1
ATOM 1468 C CA . VAL A 1 180 ? 1.893 3.944 25.303 1.00 93.38 180 VAL A CA 1
ATOM 1469 C C . VAL A 1 180 ? 2.202 5.034 24.281 1.00 93.38 180 VAL A C 1
ATOM 1471 O O . VAL A 1 180 ? 1.336 5.417 23.493 1.00 93.38 180 VAL A O 1
ATOM 1474 N N . PHE A 1 181 ? 3.435 5.546 24.288 1.00 93.38 181 PHE A N 1
ATOM 1475 C CA . PHE A 1 181 ? 3.817 6.720 23.488 1.00 93.38 181 PHE A CA 1
ATOM 1476 C C . PHE A 1 181 ? 4.891 6.435 22.445 1.00 93.38 181 PHE A C 1
ATOM 1478 O O . PHE A 1 181 ? 5.046 7.217 21.516 1.00 93.38 181 PHE A O 1
ATOM 1485 N N . ARG A 1 182 ? 5.678 5.369 22.580 1.00 94.50 182 ARG A N 1
ATOM 1486 C CA . ARG A 1 182 ? 6.802 5.085 21.680 1.00 94.50 182 ARG A CA 1
ATOM 1487 C C . ARG A 1 182 ? 6.593 3.780 20.941 1.00 94.50 182 ARG A C 1
ATOM 1489 O O . ARG A 1 182 ? 5.948 2.862 21.442 1.00 94.50 182 ARG A O 1
ATOM 1496 N N . LYS A 1 183 ? 7.224 3.643 19.773 1.00 93.81 183 LYS A N 1
ATOM 1497 C CA . LYS A 1 183 ? 7.200 2.388 19.008 1.00 93.81 183 LYS A CA 1
ATOM 1498 C C . LYS A 1 183 ? 7.728 1.212 19.832 1.00 93.81 183 LYS A C 1
ATOM 1500 O O . LYS A 1 183 ? 7.182 0.120 19.756 1.00 93.81 183 LYS A O 1
ATOM 1505 N N . ARG A 1 184 ? 8.770 1.447 20.637 1.00 93.19 184 ARG A N 1
ATOM 1506 C CA . ARG A 1 184 ? 9.385 0.442 21.525 1.00 93.19 184 ARG A CA 1
ATOM 1507 C C . ARG A 1 184 ? 8.470 -0.032 22.660 1.00 93.19 184 ARG A C 1
ATOM 1509 O O . ARG A 1 184 ? 8.742 -1.074 23.243 1.00 93.19 184 ARG A O 1
ATOM 1516 N N . ASP A 1 185 ? 7.439 0.746 22.991 1.00 91.69 185 ASP A N 1
ATOM 1517 C CA . ASP A 1 185 ? 6.494 0.415 24.058 1.00 91.69 185 ASP A CA 1
ATOM 1518 C C . ASP A 1 185 ? 5.438 -0.591 23.552 1.00 91.69 185 ASP A C 1
ATOM 1520 O O . ASP A 1 185 ? 4.722 -1.199 24.343 1.00 91.69 185 ASP A O 1
ATOM 1524 N N . LEU A 1 186 ? 5.348 -0.794 22.228 1.00 90.25 186 LEU A N 1
ATOM 1525 C CA . LEU A 1 186 ? 4.501 -1.802 21.599 1.00 90.25 186 LEU A CA 1
ATOM 1526 C C . LEU A 1 186 ? 5.277 -3.124 21.461 1.00 90.25 186 LEU A C 1
ATOM 1528 O O . LEU A 1 186 ? 6.265 -3.163 20.727 1.00 90.25 186 LEU A O 1
ATOM 1532 N N . PRO A 1 187 ? 4.802 -4.234 22.060 1.00 88.50 187 PRO A N 1
ATOM 1533 C CA . PRO A 1 187 ? 5.436 -5.542 21.888 1.00 88.50 187 PRO A CA 1
ATOM 1534 C C . PRO A 1 187 ? 5.482 -5.994 20.422 1.00 88.50 187 PRO A C 1
ATOM 1536 O O . PRO A 1 187 ? 6.473 -6.566 19.973 1.00 88.50 187 PRO A O 1
ATOM 1539 N N . TYR A 1 188 ? 4.414 -5.705 19.668 1.00 88.94 188 TYR A N 1
ATOM 1540 C CA . TYR A 1 188 ? 4.283 -6.047 18.253 1.00 88.94 188 TYR A CA 1
ATOM 1541 C C . TYR A 1 188 ? 3.610 -4.906 17.493 1.00 88.94 188 TYR A C 1
ATOM 1543 O O . TYR A 1 188 ? 2.488 -4.523 17.812 1.00 88.94 188 TYR A O 1
ATOM 1551 N N . THR A 1 189 ? 4.244 -4.378 16.446 1.00 88.31 189 THR A N 1
ATOM 1552 C CA . THR A 1 189 ? 3.646 -3.323 15.603 1.00 88.31 189 THR A CA 1
ATOM 1553 C C . THR A 1 189 ? 2.433 -3.821 14.819 1.00 88.31 189 THR A C 1
ATOM 1555 O O . THR A 1 189 ? 1.507 -3.058 14.557 1.00 88.31 189 THR A O 1
ATOM 1558 N N . THR A 1 190 ? 2.385 -5.118 14.511 1.00 91.56 190 THR A N 1
ATOM 1559 C CA . THR A 1 190 ? 1.269 -5.759 13.802 1.00 91.56 190 THR A CA 1
ATOM 1560 C C . THR A 1 190 ? -0.046 -5.709 14.577 1.00 91.56 190 THR A C 1
ATOM 1562 O O . THR A 1 190 ? -1.099 -5.805 13.955 1.00 91.56 190 THR A O 1
ATOM 1565 N N . GLN A 1 191 ? -0.027 -5.483 15.898 1.00 94.25 191 GLN A N 1
ATOM 1566 C CA . GLN A 1 191 ? -1.251 -5.313 16.691 1.00 94.25 191 GLN A CA 1
ATOM 1567 C C . GLN A 1 191 ? -2.040 -4.049 16.312 1.00 94.25 191 GLN A C 1
ATOM 1569 O O . GLN A 1 191 ? -3.245 -3.977 16.551 1.00 94.25 191 GLN A O 1
ATOM 1574 N N . LEU A 1 192 ? -1.384 -3.067 15.681 1.00 96.12 192 LEU A N 1
ATOM 1575 C CA . LEU A 1 192 ? -2.030 -1.844 15.204 1.00 96.12 192 LEU A CA 1
ATOM 1576 C C . LEU A 1 192 ? -3.049 -2.126 14.093 1.00 96.12 192 LEU A C 1
ATOM 1578 O O . LEU A 1 192 ? -4.020 -1.388 13.976 1.00 96.12 192 LEU A O 1
ATOM 1582 N N . ILE A 1 193 ? -2.860 -3.203 13.321 1.00 96.62 193 ILE A N 1
ATOM 1583 C CA . ILE A 1 193 ? -3.759 -3.615 12.234 1.00 96.62 193 ILE A CA 1
ATOM 1584 C C . ILE A 1 193 ? -5.161 -3.954 12.778 1.00 96.62 193 ILE A C 1
ATOM 1586 O O . ILE A 1 193 ? -6.116 -3.242 12.456 1.00 96.62 193 ILE A O 1
ATOM 1590 N N . PRO A 1 194 ? -5.336 -4.986 13.634 1.00 95.88 194 PRO A N 1
ATOM 1591 C CA . PRO A 1 194 ? -6.652 -5.309 14.174 1.00 95.88 194 PRO A CA 1
ATOM 1592 C C . PRO A 1 194 ? -7.192 -4.206 15.086 1.00 95.88 194 PRO A C 1
ATOM 1594 O O . PRO A 1 194 ? -8.393 -3.954 15.062 1.00 95.88 194 PRO A O 1
ATOM 1597 N N . LEU A 1 195 ? -6.339 -3.507 15.847 1.00 95.75 195 LEU A N 1
ATOM 1598 C CA . LEU A 1 195 ? -6.780 -2.408 16.707 1.00 95.75 195 LEU A CA 1
ATOM 1599 C C . LEU A 1 195 ? -7.429 -1.278 15.894 1.00 95.75 195 LEU A C 1
ATOM 1601 O O . LEU A 1 195 ? -8.538 -0.853 16.215 1.00 95.75 195 LEU A O 1
ATOM 1605 N N . ALA A 1 196 ? -6.777 -0.825 14.820 1.00 97.38 196 ALA A N 1
ATOM 1606 C CA . ALA A 1 196 ? -7.318 0.214 13.949 1.00 97.38 196 ALA A CA 1
ATOM 1607 C C . ALA A 1 196 ? -8.603 -0.240 13.244 1.00 97.38 196 ALA A C 1
ATOM 1609 O O . ALA A 1 196 ? -9.561 0.531 13.184 1.00 97.38 196 ALA A O 1
ATOM 1610 N N . ALA A 1 197 ? -8.666 -1.493 12.777 1.00 97.12 197 ALA A N 1
ATOM 1611 C CA . ALA A 1 197 ? -9.875 -2.049 12.169 1.00 97.12 197 ALA A CA 1
ATOM 1612 C C . ALA A 1 197 ? -11.052 -2.089 13.161 1.00 97.12 197 ALA A C 1
ATOM 1614 O O . ALA A 1 197 ? -12.148 -1.643 12.826 1.00 97.12 197 ALA A O 1
ATOM 1615 N N . ILE A 1 198 ? -10.830 -2.548 14.399 1.00 95.62 198 ILE A N 1
ATOM 1616 C CA . ILE A 1 198 ? -11.855 -2.554 15.455 1.00 95.62 198 ILE A CA 1
ATOM 1617 C C . ILE A 1 198 ? -12.317 -1.127 15.756 1.00 95.62 198 ILE A C 1
ATOM 1619 O O . ILE A 1 198 ? -13.520 -0.874 15.811 1.00 95.62 198 ILE A O 1
ATOM 1623 N N . CYS A 1 199 ? -11.382 -0.184 15.907 1.00 95.75 199 CYS A N 1
ATOM 1624 C CA . CYS A 1 199 ? -11.700 1.227 16.111 1.00 95.75 199 CYS A CA 1
ATOM 1625 C C . CYS A 1 199 ? -12.539 1.806 14.961 1.00 95.75 199 CYS A C 1
ATOM 1627 O O . CYS A 1 199 ? -13.502 2.530 15.210 1.00 95.75 199 CYS A O 1
ATOM 1629 N N . ALA A 1 200 ? -12.218 1.462 13.713 1.00 96.81 200 ALA A N 1
ATOM 1630 C CA . ALA A 1 200 ? -12.995 1.874 12.548 1.00 96.81 200 ALA A CA 1
ATOM 1631 C C . ALA A 1 200 ? -14.420 1.291 12.568 1.00 96.81 200 ALA A C 1
ATOM 1633 O O . ALA A 1 200 ? -15.370 2.005 12.255 1.00 96.81 200 ALA A O 1
ATOM 1634 N N . VAL A 1 201 ? -14.586 0.024 12.972 1.00 95.06 201 VAL A N 1
ATOM 1635 C CA . VAL A 1 201 ? -15.895 -0.654 13.058 1.00 95.06 201 VAL A CA 1
ATOM 1636 C C . VAL A 1 201 ? -16.798 -0.021 14.115 1.00 95.06 201 VAL A C 1
ATOM 1638 O O . VAL A 1 201 ? -17.964 0.252 13.841 1.00 95.06 201 VAL A O 1
ATOM 1641 N N . ILE A 1 202 ? -16.283 0.229 15.324 1.00 92.56 202 ILE A N 1
ATOM 1642 C CA . ILE A 1 202 ? -17.092 0.832 16.400 1.00 92.56 202 ILE A CA 1
ATOM 1643 C C . ILE A 1 202 ? -17.455 2.290 16.098 1.00 92.56 202 ILE A C 1
ATOM 1645 O O . ILE A 1 202 ? -18.489 2.780 16.560 1.00 92.56 202 ILE A O 1
ATOM 1649 N N . GLY A 1 203 ? -16.611 2.979 15.327 1.00 92.44 203 GLY A N 1
ATOM 1650 C CA . GLY A 1 203 ? -16.802 4.363 14.929 1.00 92.44 203 GLY A CA 1
ATOM 1651 C C . GLY A 1 203 ? -16.582 5.379 16.056 1.00 92.44 203 GLY A C 1
ATOM 1652 O O . GLY A 1 203 ? -16.574 5.082 17.255 1.00 92.44 203 GLY A O 1
ATOM 1653 N N . LYS A 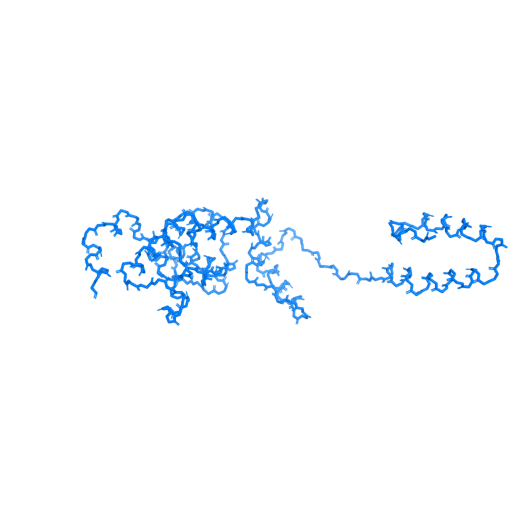1 204 ? -16.422 6.640 15.651 1.00 90.50 204 LYS A N 1
ATOM 1654 C CA . LYS A 1 204 ? -16.050 7.757 16.533 1.00 90.50 204 LYS A CA 1
ATOM 1655 C C . LYS A 1 204 ? -17.084 8.073 17.611 1.00 90.50 204 LYS A C 1
ATOM 1657 O O . LYS A 1 204 ? -16.706 8.454 18.720 1.00 90.50 204 LYS A O 1
ATOM 1662 N N . SER A 1 205 ? -18.373 7.932 17.308 1.00 87.56 205 SER A N 1
ATOM 1663 C CA . SER A 1 205 ? -19.455 8.182 18.266 1.00 87.56 205 SER A CA 1
ATOM 1664 C C . SER A 1 205 ? -19.372 7.204 19.437 1.00 87.56 205 SER A C 1
ATOM 1666 O O . SER A 1 205 ? -19.235 7.629 20.582 1.00 87.56 205 SER A O 1
ATOM 1668 N N . THR A 1 206 ? -19.354 5.904 19.141 1.00 88.25 206 THR A N 1
ATOM 1669 C CA . THR A 1 206 ? -19.280 4.828 20.134 1.00 88.25 206 THR A CA 1
ATOM 1670 C C . THR A 1 206 ? -17.965 4.844 20.897 1.00 88.25 206 THR A C 1
ATOM 1672 O O . THR A 1 206 ? -17.969 4.666 22.117 1.00 88.25 206 THR A O 1
ATOM 1675 N N . PHE A 1 207 ? -16.844 5.086 20.209 1.00 89.69 207 PHE A N 1
ATOM 1676 C CA . PHE A 1 207 ? -15.526 5.146 20.836 1.00 89.69 207 PHE A CA 1
ATOM 1677 C C . PHE A 1 207 ? -15.470 6.216 21.930 1.00 89.69 207 PHE A C 1
ATOM 1679 O O . PHE A 1 207 ? -14.978 5.943 23.020 1.00 89.69 207 PHE A O 1
ATOM 1686 N N . ASN A 1 208 ? -16.013 7.413 21.686 1.00 87.50 208 ASN A N 1
ATOM 1687 C CA . ASN A 1 208 ? -15.964 8.513 22.655 1.00 87.50 208 ASN A CA 1
ATOM 1688 C C . ASN A 1 208 ? -17.008 8.408 23.783 1.00 87.50 208 ASN A C 1
ATOM 1690 O O . ASN A 1 208 ? -16.990 9.239 24.692 1.00 87.50 208 ASN A O 1
ATOM 1694 N N . LEU A 1 209 ? -17.904 7.412 23.770 1.00 87.25 209 LEU A N 1
ATOM 1695 C CA . LEU A 1 209 ? -18.858 7.232 24.864 1.00 87.25 209 LEU A CA 1
ATOM 1696 C C . LEU A 1 209 ? -18.118 6.962 26.187 1.00 87.25 209 LEU A C 1
ATOM 1698 O O . LEU A 1 209 ? -17.225 6.109 26.224 1.00 87.25 209 LEU A O 1
ATOM 1702 N N . PRO A 1 210 ? -18.532 7.585 27.311 1.00 79.81 210 PRO A N 1
ATOM 1703 C CA . PRO A 1 210 ? -17.882 7.386 28.606 1.00 79.81 210 PRO A CA 1
ATOM 1704 C C . PRO A 1 210 ? -17.837 5.922 29.047 1.00 79.81 210 PRO A C 1
ATOM 1706 O O . PRO A 1 210 ? -16.877 5.498 29.680 1.00 79.81 210 PRO A O 1
ATOM 1709 N N . LYS A 1 211 ? -18.861 5.128 28.707 1.00 80.56 211 LYS A N 1
ATOM 1710 C CA . LYS A 1 211 ? -18.900 3.689 29.007 1.00 80.56 211 LYS A CA 1
ATOM 1711 C C . LYS A 1 211 ? -17.808 2.931 28.252 1.00 80.56 211 LYS A C 1
ATOM 1713 O O . LYS A 1 211 ? -17.109 2.131 28.862 1.00 80.56 211 LYS A O 1
ATOM 1718 N N . THR A 1 212 ? -17.645 3.212 26.961 1.00 79.31 212 THR A N 1
ATOM 1719 C CA . THR A 1 212 ? -16.608 2.609 26.118 1.00 79.31 212 THR A CA 1
ATOM 1720 C C . THR A 1 212 ? -15.226 3.001 26.622 1.00 79.31 212 THR A C 1
ATOM 1722 O O . THR A 1 212 ? -14.411 2.126 26.884 1.00 79.31 212 THR A O 1
ATOM 1725 N N . GLN A 1 213 ? -14.991 4.289 26.886 1.00 80.44 213 GLN A N 1
ATOM 1726 C CA . GLN A 1 213 ? -13.723 4.763 27.452 1.00 80.44 213 GLN A CA 1
ATOM 1727 C C . GLN A 1 213 ? -13.428 4.150 28.830 1.00 80.44 213 GLN A C 1
ATOM 1729 O O . GLN A 1 213 ? -12.293 3.782 29.090 1.00 80.44 213 GLN A O 1
ATOM 1734 N N . LYS A 1 214 ? -14.436 3.954 29.694 1.00 76.50 214 LYS A N 1
ATOM 1735 C CA . LYS A 1 214 ? -14.268 3.273 30.993 1.00 76.50 214 LYS A CA 1
ATOM 1736 C C . LYS A 1 214 ? -13.913 1.791 30.875 1.00 76.50 214 LYS A C 1
ATOM 1738 O O . LYS A 1 214 ? -13.243 1.280 31.762 1.00 76.50 214 LYS A O 1
ATOM 1743 N N . ILE A 1 215 ? -14.401 1.098 29.847 1.00 77.75 215 ILE A N 1
ATOM 1744 C CA . ILE A 1 215 ? -14.023 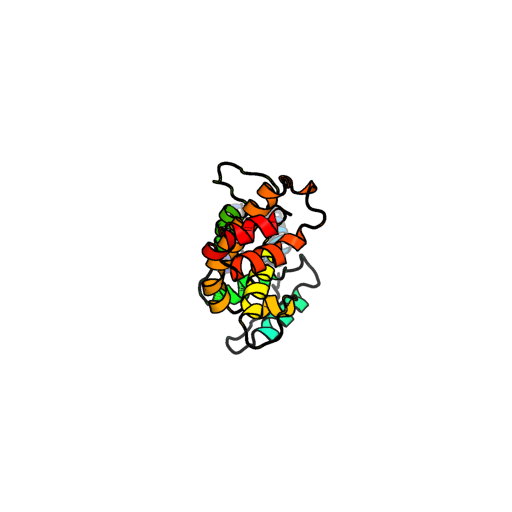-0.298 29.576 1.00 77.75 215 ILE A CA 1
ATOM 1745 C C . ILE A 1 215 ? -12.597 -0.343 29.033 1.00 77.75 215 ILE A C 1
ATOM 1747 O O . ILE A 1 215 ? -11.812 -1.172 29.462 1.00 77.75 215 ILE A O 1
ATOM 1751 N N . LEU A 1 216 ? -12.273 0.574 28.121 1.00 72.75 216 LEU A N 1
ATOM 1752 C CA . LEU A 1 216 ? -10.963 0.677 27.489 1.00 72.75 216 LEU A CA 1
ATOM 1753 C C . LEU A 1 216 ? -9.859 1.149 28.451 1.00 72.75 216 LEU A C 1
ATOM 1755 O O . LEU A 1 216 ? -8.701 0.861 28.201 1.00 72.75 216 LEU A O 1
ATOM 1759 N N . ALA A 1 217 ? -10.195 1.882 29.516 1.00 64.25 217 ALA A N 1
ATOM 1760 C CA . ALA A 1 217 ? -9.253 2.399 30.515 1.00 64.25 217 ALA A CA 1
ATOM 1761 C C . ALA A 1 217 ? -8.945 1.430 31.676 1.00 64.25 217 ALA A C 1
ATOM 1763 O O . ALA A 1 217 ? -8.186 1.803 32.568 1.00 64.25 217 ALA A O 1
ATOM 1764 N N . LYS A 1 218 ? -9.577 0.251 31.713 1.00 54.06 218 LYS A N 1
ATOM 1765 C CA . LYS A 1 218 ? -9.336 -0.795 32.719 1.00 54.06 218 LYS A CA 1
ATOM 1766 C C . LYS A 1 218 ? -8.349 -1.828 32.205 1.00 54.06 218 LYS A C 1
ATOM 1768 O O . LYS A 1 218 ? -7.599 -2.342 33.061 1.00 54.06 218 LYS A O 1
#

Mean predicted aligned error: 10.28 Å

Nearest PDB structures (foldseek):
  7ek2-assembly1_A  TM=1.806E-01  e=3.617E+00  Malus domestica

pLDDT: mean 88.41, std 9.82, range [54.06, 97.88]

Organism: NCBI:txid29364